Protein 1XIO (pdb70)

CATH classification: 1.20.1070.10

Secondary structure (DSSP, 8-state):
--HHHHHHHHHHHHHHHHHHHHHHHHTS-TT--HHHHHHHHHHHHHHHHHHHHHHH--TTHHHHHHHHHHHHHHHHHHHHHHTTTS---HHHHHHHHHHHHHHHHHHHHHHH-SSHHHHHHHHHHHHHHHHHHHHHHHTHHHHHHTTS-HHHHHHHHHHHHHHHHHHHHHHHHHHHSTTTT-SS-HHHHHHHHHHHHHIIIIIHHHHHHHHHHHTT-

Sequence (217 aa):
MNLESLLHWIYVAGMTIGALHFWSLSRNPRGVPQYEYLVAMFIPIWSGLAYMAMAIDIAHYARYIDWMVTTPLLLLSLSWTAMQFIKKDWTLIGFLMSTQIVVITSGLIADLSERDWVRYLWYICGVCAFLIILWGIWNPLRAKTRTQSSELANLYDKLVTYFTVLWIGYPIVWIIGPSGFGWINQTIDTFLFCLLPFFSKKVGFSFLDLHGLRNLND

B-factor: mean 21.88, std 6.92, range [8.89, 46.56]

Solvent-accessible surface area: 10151 Å² total; per-residue (Å²): 169,102,96,39,14,77,25,5,83,104,8,22,49,15,2,67,119,3,11,92,60,0,145,72,18,2,175,90,50,79,65,6,42,72,88,4,0,107,17,1,23,92,0,1,82,80,0,6,97,12,1,73,53,25,4,122,157,93,56,28,102,24,14,7,70,0,20,58,41,0,15,6,28,2,0,17,5,0,0,16,0,0,0,23,119,59,189,36,43,147,116,22,2,31,91,0,43,67,17,3,58,70,26,12,47,1,16,24,63,0,16,98,16,171,143,95,158,24,39,56,104,92,38,92,53,5,41,65,8,14,100,78,0,26,138,0,0,78,69,38,0,74,55,52,0,120,104,30,50,70,105,0,9,90,12,0,28,139,5,0,64,57,2,16,98,32,16,70,16,33,31,86,10,16,23,37,0,59,24,17,109,42,182,32,87,62,47,77,6,0,88,44,4,8,67,29,0,69,97,4,3,14,11,2,2,90,76,2,1,44,13,5,16,78,67,81,141

Foldseek 3Di:
DDLLLVLLVVLLVLLVVLLVVLVVCLVVQLLPDVVLSVLLNVLSVLQSVLSNVLSPHVHSPSNLVSQLPNVLSLLVSLLCLLQVPHDRPVVLSVLLSVLLNLLSVLQVVLLVDPDPVSSVVSLVVSVVSVVVNLVSLVPVSLVSNVVDDVLSSVLSVVLSVLLVVLVVVVSVLCQCPPSHPNVDYPSVSSNSSSVSSSCNRSVSSVSSSVSVSVVSD

Organism: Nostoc sp. (strain PCC 7120 / SAG 25.82 / UTEX 2576) (NCBI:txid103690)

Structure (mmCIF, N/CA/C/O backbone):
data_1XIO
#
_entry.id   1XIO
#
_cell.length_a   103.095
_cell.length_b   116.513
_cell.length_c   56.186
_cell.angle_alpha   90.00
_cell.angle_beta   90.00
_cell.angle_gamma   90.00
#
_symmetry.space_group_name_H-M   'C 2 2 21'
#
loop_
_entity.id
_entity.type
_entity.pdbx_description
1 polymer 'ANABAENA SENSORY RHODOPSIN'
2 non-polymer RETINAL
3 non-polymer 1,2-dioleoyl-sn-glycero-3-phosphoethanolamine
4 water water
#
loop_
_atom_site.group_PDB
_atom_site.id
_atom_site.type_symbol
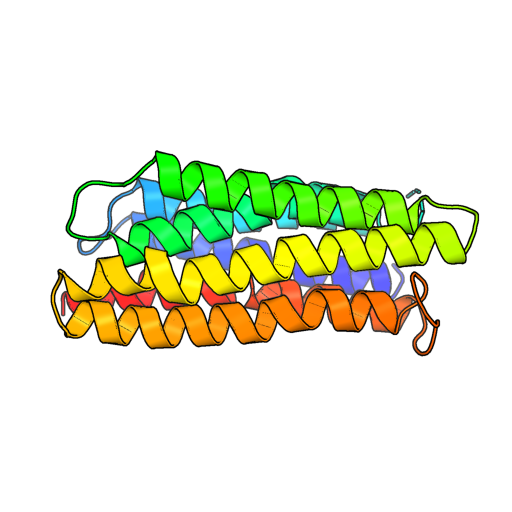_atom_site.label_atom_id
_atom_site.label_alt_id
_atom_site.label_comp_id
_atom_site.label_asym_id
_atom_site.label_entity_id
_atom_site.label_seq_id
_atom_site.pdbx_PDB_ins_code
_atom_site.Cartn_x
_atom_site.Cartn_y
_atom_site.Cartn_z
_atom_site.occupancy
_atom_site.B_iso_or_equiv
_atom_site.auth_seq_id
_atom_site.auth_comp_id
_atom_site.auth_asym_id
_atom_site.auth_atom_id
_atom_site.pdbx_PDB_model_num
ATOM 1 N N . MET A 1 1 ? 26.231 47.078 28.277 1.00 40.87 1 MET A N 1
ATOM 2 C CA . MET A 1 1 ? 26.442 45.808 27.521 1.00 40.15 1 MET A CA 1
ATOM 3 C C . MET A 1 1 ? 25.929 45.921 26.086 1.00 38.76 1 MET A C 1
ATOM 4 O O . MET A 1 1 ? 24.729 46.081 25.855 1.00 39.19 1 MET A O 1
ATOM 9 N N . ASN A 1 2 ? 26.848 45.837 25.129 1.00 37.74 2 ASN A N 1
ATOM 10 C CA . ASN A 1 2 ? 26.501 45.910 23.714 1.00 35.05 2 ASN A CA 1
ATOM 11 C C . ASN A 1 2 ? 26.049 44.536 23.224 1.00 32.43 2 ASN A C 1
ATOM 12 O O . ASN A 1 2 ? 25.946 43.595 24.008 1.00 32.15 2 ASN A O 1
ATOM 17 N N . LEU A 1 3 ? 25.789 44.425 21.925 1.00 29.90 3 LEU A N 1
ATOM 18 C CA . LEU A 1 3 ? 25.337 43.170 21.341 1.00 29.20 3 LEU A CA 1
ATOM 19 C C . LEU A 1 3 ? 26.403 42.068 21.367 1.00 28.33 3 LEU A C 1
ATOM 20 O O . LEU A 1 3 ? 26.096 40.914 21.667 1.00 28.51 3 LEU A O 1
ATOM 25 N N . GLU A 1 4 ? 27.648 42.417 21.057 1.00 27.49 4 GLU A N 1
ATOM 26 C CA . GLU A 1 4 ? 28.726 41.427 21.059 1.00 28.19 4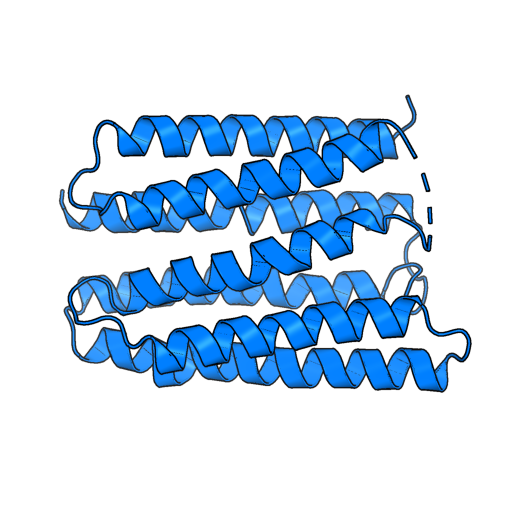 GLU A CA 1
ATOM 27 C C . GLU A 1 4 ? 28.902 40.808 22.438 1.00 25.10 4 GLU A C 1
ATOM 28 O O . GLU A 1 4 ? 29.032 39.590 22.571 1.00 25.88 4 GLU A O 1
ATOM 34 N N . SER A 1 5 ? 28.910 41.649 23.465 1.00 24.17 5 SER A N 1
ATOM 35 C CA . SER A 1 5 ? 29.056 41.173 24.839 1.00 23.33 5 SER A CA 1
ATOM 36 C C . SER A 1 5 ? 27.898 40.230 25.170 1.00 23.37 5 SER A C 1
ATOM 37 O O . SER A 1 5 ? 28.094 39.159 25.743 1.00 24.47 5 SER A O 1
ATOM 40 N N . LEU A 1 6 ? 26.689 40.635 24.798 1.00 21.62 6 LEU A N 1
ATOM 41 C CA . LEU A 1 6 ? 25.505 39.819 25.047 1.00 22.30 6 LEU A CA 1
ATOM 42 C C . LEU A 1 6 ? 25.628 38.460 24.362 1.00 20.80 6 LEU A C 1
ATOM 43 O O . LEU A 1 6 ? 25.367 37.426 24.971 1.00 20.20 6 LEU A O 1
ATOM 48 N N . LEU A 1 7 ? 26.018 38.466 23.092 1.00 19.46 7 LEU A N 1
ATOM 49 C CA . LEU A 1 7 ? 26.173 37.219 22.354 1.00 19.28 7 LEU A CA 1
ATOM 50 C C . LEU A 1 7 ? 27.192 36.319 23.053 1.00 17.93 7 LEU A C 1
ATOM 51 O O . LEU A 1 7 ? 26.968 35.121 23.201 1.00 18.54 7 LEU A O 1
ATOM 56 N N . HIS A 1 8 ? 28.302 36.900 23.498 1.00 19.66 8 HIS A N 1
ATOM 57 C CA . HIS A 1 8 ? 29.339 36.125 24.177 1.00 18.99 8 HIS A CA 1
ATOM 58 C C . HIS A 1 8 ? 28.837 35.548 25.506 1.00 19.14 8 HIS A C 1
ATOM 59 O O . HIS A 1 8 ? 29.188 34.420 25.853 1.00 19.44 8 HIS A O 1
ATOM 66 N N . TRP A 1 9 ? 28.022 36.308 26.243 1.00 18.95 9 TRP A N 1
ATOM 67 C CA . TRP A 1 9 ? 27.468 35.825 27.518 1.00 18.59 9 TRP A CA 1
ATOM 68 C C . TRP A 1 9 ? 26.502 34.669 27.292 1.00 18.10 9 TRP A C 1
ATOM 69 O O . TRP A 1 9 ? 26.439 33.733 28.093 1.00 18.32 9 TRP A O 1
ATOM 80 N N . ILE A 1 10 ? 25.732 34.741 26.211 1.00 18.17 10 ILE A N 1
ATOM 81 C CA . ILE A 1 10 ? 24.791 33.670 25.893 1.00 18.00 10 ILE A CA 1
ATOM 82 C C . ILE A 1 10 ? 25.602 32.440 25.517 1.00 19.61 10 ILE A C 1
ATOM 83 O O . ILE A 1 10 ? 25.246 31.311 25.871 1.00 18.14 10 ILE A O 1
ATOM 88 N N . TYR A 1 11 ? 26.708 32.659 24.808 1.00 17.48 11 TYR A N 1
ATOM 89 C CA . TYR A 1 11 ? 27.566 31.546 24.417 1.00 16.75 11 TYR A CA 1
ATOM 90 C C . TYR A 1 11 ? 28.128 30.895 25.682 1.00 15.70 11 TYR A C 1
ATOM 91 O O . TYR A 1 11 ? 28.175 29.671 25.788 1.00 17.03 11 TYR A O 1
ATOM 100 N N . VAL A 1 12 ? 28.559 31.721 26.633 1.00 15.24 12 VAL A N 1
ATOM 101 C CA . VAL A 1 12 ? 29.100 31.215 27.892 1.00 15.77 12 VAL A CA 1
ATOM 102 C C . VAL A 1 12 ? 28.045 30.385 28.632 1.00 16.63 12 VAL A C 1
ATOM 103 O O . VAL A 1 12 ? 28.366 29.373 29.261 1.00 17.69 12 VAL A O 1
ATOM 107 N N . ALA A 1 13 ? 26.790 30.819 28.555 1.00 15.26 13 ALA A N 1
ATOM 108 C CA . ALA A 1 13 ? 25.700 30.100 29.202 1.00 16.99 13 ALA A CA 1
ATOM 109 C C . ALA A 1 13 ? 25.560 28.735 28.528 1.00 18.15 13 ALA A C 1
ATOM 110 O O . ALA A 1 13 ? 25.416 27.704 29.196 1.00 18.09 13 ALA A O 1
ATOM 112 N N . GLY A 1 14 ? 25.607 28.739 27.200 1.00 16.10 14 GLY A N 1
ATOM 113 C CA . GLY A 1 14 ? 25.516 27.502 26.446 1.00 16.99 14 GLY A CA 1
ATOM 114 C C . GLY A 1 14 ? 26.618 26.531 26.828 1.00 17.33 14 GLY A C 1
ATOM 115 O O . GLY A 1 14 ? 26.350 25.353 27.067 1.00 19.53 14 GLY A O 1
ATOM 116 N N . MET A 1 15 ? 27.861 27.008 26.884 1.00 16.53 15 MET A N 1
ATOM 117 C CA . MET A 1 15 ? 28.987 26.149 27.260 1.00 16.52 15 MET A CA 1
ATOM 118 C C . MET A 1 15 ? 28.773 25.562 28.656 1.00 16.21 15 MET A C 1
ATOM 119 O O . MET A 1 15 ? 29.018 24.380 28.886 1.00 17.13 15 MET A O 1
ATOM 124 N N . THR A 1 16 ? 28.317 26.400 29.583 1.00 15.35 16 THR A N 1
ATOM 125 C CA . THR A 1 16 ? 28.090 25.975 30.964 1.00 15.86 16 THR A CA 1
ATOM 126 C C . THR A 1 16 ? 27.071 24.846 31.064 1.00 15.71 16 THR A C 1
ATOM 127 O O . THR A 1 16 ? 27.284 23.863 31.769 1.00 15.41 16 THR A O 1
ATOM 131 N N . ILE A 1 17 ? 25.957 25.006 30.364 1.00 16.59 17 ILE A N 1
ATOM 132 C CA . ILE A 1 17 ? 24.916 23.996 30.370 1.00 17.25 17 ILE A CA 1
ATOM 133 C C . ILE A 1 17 ? 25.480 22.716 29.758 1.00 17.94 17 ILE A C 1
ATOM 134 O O . ILE A 1 17 ? 25.275 21.617 30.281 1.00 20.48 17 ILE A O 1
ATOM 139 N N . GLY A 1 18 ? 26.206 22.862 28.655 1.00 16.19 18 GLY A N 1
ATOM 140 C CA . GLY A 1 18 ? 26.798 21.703 28.008 1.00 14.62 18 GLY A CA 1
ATOM 141 C C . GLY A 1 18 ? 27.738 20.972 28.954 1.00 13.71 18 GLY A C 1
ATOM 142 O O . GLY A 1 18 ? 27.651 19.754 29.114 1.00 15.00 18 GLY A O 1
ATOM 143 N N . ALA A 1 19 ? 28.637 21.716 29.594 1.00 13.18 19 ALA A N 1
ATOM 144 C CA . ALA A 1 19 ? 29.596 21.123 30.521 1.00 14.38 19 ALA A CA 1
ATOM 145 C C . ALA A 1 19 ? 28.890 20.386 31.663 1.00 16.47 19 ALA A C 1
ATOM 146 O O . ALA A 1 19 ? 29.249 19.256 32.005 1.00 16.55 19 ALA A O 1
ATOM 148 N N . LEU A 1 20 ? 27.885 21.029 32.249 1.00 15.98 20 LEU A N 1
ATOM 149 C CA . LEU A 1 20 ? 27.132 20.427 33.345 1.00 16.79 20 LEU A CA 1
ATOM 150 C C . LEU A 1 20 ? 26.470 19.121 32.902 1.00 17.24 20 LEU A C 1
ATOM 151 O O . LEU A 1 20 ? 26.411 18.145 33.660 1.00 15.74 20 LEU A O 1
ATOM 156 N N . HIS A 1 21 ? 25.971 19.104 31.670 1.00 15.09 21 HIS A N 1
ATOM 157 C CA . HIS A 1 21 ? 25.325 17.908 31.143 1.00 16.07 21 HIS A CA 1
ATOM 158 C C . HIS A 1 21 ? 26.319 16.753 30.988 1.00 16.21 21 HIS A C 1
ATOM 159 O O . HIS A 1 21 ? 26.031 15.628 31.397 1.00 18.00 21 HIS A O 1
ATOM 166 N N . PHE A 1 22 ? 27.487 17.020 30.407 1.00 15.38 22 PHE A N 1
ATOM 167 C CA . PHE A 1 22 ? 28.474 15.957 30.225 1.00 16.01 22 PHE A CA 1
ATOM 168 C C . PHE A 1 22 ? 28.958 15.459 31.588 1.00 16.81 22 PHE A C 1
ATOM 169 O O . PHE A 1 22 ? 29.245 14.276 31.763 1.00 18.67 22 PHE A O 1
ATOM 177 N N . TRP A 1 23 ? 29.034 16.364 32.555 1.00 17.55 23 TRP A N 1
ATOM 178 C CA . TRP A 1 23 ? 29.460 15.996 33.896 1.00 18.87 23 TRP A CA 1
ATOM 179 C C . TRP A 1 23 ? 28.419 15.047 34.494 1.00 18.62 23 TRP A C 1
ATOM 180 O O . TRP A 1 23 ? 28.763 14.037 35.111 1.00 18.40 23 TRP A O 1
ATOM 191 N N . SER A 1 24 ? 27.143 15.359 34.288 1.00 18.13 24 SER A N 1
ATOM 192 C CA . SER A 1 24 ? 26.076 14.512 34.809 1.00 19.00 24 SER A CA 1
ATOM 193 C C . SER A 1 24 ? 26.106 13.136 34.146 1.00 18.16 24 SER A C 1
ATOM 194 O O . SER A 1 24 ? 25.910 12.109 34.807 1.00 17.13 24 SER A O 1
ATOM 197 N N . LEU A 1 25 ? 26.347 13.109 32.838 1.00 16.56 25 LEU A N 1
ATOM 198 C CA . LEU A 1 25 ? 26.410 11.836 32.112 1.00 16.23 25 LEU A CA 1
ATOM 199 C C . LEU A 1 25 ? 27.570 10.975 32.620 1.00 15.23 25 LEU A C 1
ATOM 200 O O . LEU A 1 25 ? 27.454 9.755 32.685 1.00 16.64 25 LEU A O 1
ATOM 205 N N . SER A 1 26 ? 28.686 11.611 32.978 1.00 15.33 26 SER A N 1
ATOM 206 C CA . SER A 1 26 ? 29.839 10.865 33.468 1.00 15.92 26 SER A CA 1
ATOM 207 C C . SER A 1 26 ? 29.538 10.117 34.765 1.00 17.97 26 SER A C 1
ATOM 208 O O . SER A 1 26 ? 30.172 9.105 35.057 1.00 19.79 26 SER A O 1
ATOM 211 N N . ARG A 1 27 ? 28.577 10.609 35.542 1.00 20.01 27 ARG A N 1
ATOM 212 C CA . ARG A 1 27 ? 28.209 9.951 36.796 1.00 22.57 27 ARG A CA 1
ATOM 213 C C . ARG A 1 27 ? 27.513 8.608 36.541 1.00 23.84 27 ARG A C 1
ATOM 214 O O . ARG A 1 27 ? 27.479 7.739 37.413 1.00 24.30 27 ARG A O 1
ATOM 222 N N . ASN A 1 28 ? 26.950 8.448 35.347 1.00 23.81 28 ASN A N 1
ATOM 223 C CA . ASN A 1 28 ? 26.286 7.205 34.953 1.00 23.12 28 ASN A CA 1
ATOM 224 C C . ASN A 1 28 ? 26.829 6.924 33.549 1.00 22.23 28 ASN A C 1
ATOM 225 O O . ASN A 1 28 ? 26.098 6.986 32.562 1.00 21.27 28 ASN A O 1
ATOM 230 N N . PRO A 1 29 ? 28.131 6.581 33.462 1.00 22.42 29 PRO A N 1
ATOM 231 C CA . PRO A 1 29 ? 28.911 6.281 32.253 1.00 20.64 29 PRO A CA 1
ATOM 232 C C . PRO A 1 29 ? 28.294 5.417 31.167 1.00 18.16 29 PRO A C 1
ATOM 233 O O . PRO A 1 29 ? 28.512 5.666 29.984 1.00 17.57 29 PRO A O 1
ATOM 237 N N . ARG A 1 30 ? 27.537 4.401 31.557 1.00 18.46 30 ARG A N 1
ATOM 238 C CA . ARG A 1 30 ? 26.909 3.523 30.579 1.00 18.56 30 ARG A CA 1
ATOM 239 C C . ARG A 1 30 ? 27.888 2.941 29.552 1.00 20.09 30 ARG A C 1
ATOM 240 O O . ARG A 1 30 ? 27.586 2.890 28.361 1.00 20.32 30 ARG A O 1
ATOM 248 N N . GLY A 1 31 ? 29.059 2.504 30.013 1.00 21.39 31 GLY A N 1
ATOM 249 C CA . GLY A 1 31 ? 30.028 1.893 29.115 1.00 21.78 31 GLY A CA 1
ATOM 250 C C . GLY A 1 31 ? 31.053 2.795 28.451 1.00 21.99 31 GLY A C 1
ATOM 251 O O . GLY A 1 31 ? 31.892 2.324 27.683 1.00 23.97 31 GLY A O 1
ATOM 252 N N . VAL A 1 32 ? 30.999 4.088 28.745 1.00 22.29 32 VAL A N 1
ATOM 253 C CA . VAL A 1 32 ? 31.935 5.042 28.166 1.00 20.29 32 VAL A CA 1
ATOM 254 C C . VAL A 1 32 ? 33.000 5.389 29.203 1.00 20.42 32 VAL A C 1
ATOM 255 O O . VAL A 1 32 ? 32.681 5.720 30.347 1.00 19.46 32 VAL A O 1
ATOM 259 N N . PRO A 1 33 ? 34.287 5.304 28.820 1.00 19.65 33 PRO A N 1
ATOM 260 C CA . PRO A 1 33 ? 35.379 5.615 29.748 1.00 20.04 33 PRO A CA 1
ATOM 261 C C . PRO A 1 33 ? 35.396 7.077 30.176 1.00 20.19 33 PRO A C 1
ATOM 262 O O . PRO A 1 33 ? 35.007 7.962 29.417 1.00 18.13 33 PRO A O 1
ATOM 266 N N . GLN A 1 34 ? 35.841 7.316 31.405 1.00 19.95 34 GLN A N 1
ATOM 267 C CA . GLN A 1 34 ? 35.895 8.663 31.952 1.00 19.72 34 GLN A CA 1
ATOM 268 C C . GLN A 1 34 ? 36.739 9.658 31.156 1.00 19.91 34 GLN A C 1
ATOM 269 O O . GLN A 1 34 ? 36.400 10.842 31.095 1.00 19.30 34 GLN A O 1
ATOM 275 N N . TYR A 1 35 ? 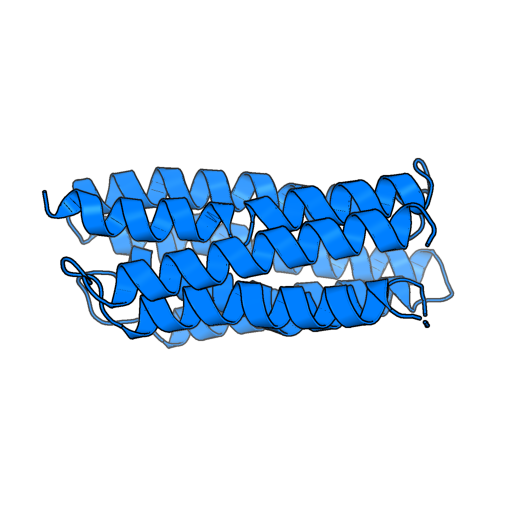37.832 9.209 30.545 1.00 18.82 35 TYR A N 1
ATOM 276 C CA . TYR A 1 35 ? 38.653 10.157 29.803 1.00 19.33 35 TYR A CA 1
ATOM 277 C C . TYR A 1 35 ? 37.882 10.825 28.665 1.00 18.59 35 TYR A C 1
ATOM 278 O O . TYR A 1 35 ? 38.121 11.991 28.360 1.00 18.07 35 TYR A O 1
ATOM 287 N N . GLU A 1 36 ? 36.944 10.107 28.053 1.00 17.22 36 GLU A N 1
ATOM 288 C CA . GLU A 1 36 ? 36.160 10.703 26.982 1.00 16.87 36 GLU A CA 1
ATOM 289 C C . GLU A 1 36 ? 35.232 11.766 27.574 1.00 16.22 36 GLU A C 1
ATOM 290 O O . GLU A 1 36 ? 35.025 12.822 26.974 1.00 15.77 36 GLU A O 1
ATOM 296 N N . TYR A 1 37 ? 34.683 11.492 28.756 1.00 15.18 37 TYR A N 1
ATOM 297 C CA . TYR A 1 37 ? 33.797 12.448 29.423 1.00 15.72 37 TYR A CA 1
ATOM 298 C C . TYR A 1 37 ? 34.570 13.685 29.875 1.00 16.07 37 TYR A C 1
ATOM 299 O O . TYR A 1 37 ? 34.077 14.809 29.753 1.00 16.01 37 TYR A O 1
ATOM 308 N N . LEU A 1 38 ? 35.780 13.479 30.396 1.00 16.79 38 LEU A N 1
ATOM 309 C CA . LEU A 1 38 ? 36.607 14.592 30.881 1.00 17.07 38 LEU A CA 1
ATOM 310 C C . LEU A 1 38 ? 36.990 15.567 29.772 1.00 16.72 38 LEU A C 1
ATOM 311 O O . LEU A 1 38 ? 36.993 16.784 29.972 1.00 17.61 38 LEU A O 1
ATOM 316 N N . VAL A 1 39 ? 37.322 15.040 28.602 1.00 15.80 39 VAL A N 1
ATOM 317 C CA . VAL A 1 39 ? 37.677 15.916 27.496 1.00 17.73 39 VAL A CA 1
ATOM 318 C C . VAL A 1 39 ? 36.416 16.645 27.042 1.00 16.16 39 VAL A C 1
ATOM 319 O O . VAL A 1 39 ? 36.453 17.834 26.732 1.00 15.87 39 VAL A O 1
ATOM 323 N N . ALA A 1 40 ? 35.298 15.926 27.006 1.00 16.22 40 ALA A N 1
ATOM 324 C CA . ALA A 1 40 ? 34.041 16.536 26.596 1.00 16.78 40 ALA A CA 1
ATOM 325 C C . ALA A 1 40 ? 33.691 17.693 27.532 1.00 17.47 40 ALA A C 1
ATOM 326 O O . ALA A 1 40 ? 33.094 18.678 27.105 1.00 18.28 40 ALA A O 1
ATOM 328 N N . MET A 1 41 ? 34.050 17.569 28.807 1.00 17.11 41 MET A N 1
ATOM 329 C CA . MET A 1 41 ? 33.779 18.625 29.779 1.00 18.21 41 MET A CA 1
ATOM 330 C C . MET A 1 41 ? 34.755 19.786 29.655 1.00 18.86 41 MET A C 1
ATOM 331 O O . MET A 1 41 ? 34.350 20.945 29.705 1.00 20.52 41 MET A O 1
ATOM 336 N N . PHE A 1 42 ? 36.038 19.470 29.492 1.00 16.62 42 PHE A N 1
ATOM 337 C CA . PHE A 1 42 ? 37.082 20.491 29.393 1.00 18.17 42 PHE A CA 1
ATOM 338 C C . PHE A 1 42 ? 36.928 21.457 28.228 1.00 18.06 42 PHE A C 1
ATOM 339 O O . PHE A 1 42 ? 37.185 22.653 28.369 1.00 17.91 42 PHE A O 1
ATOM 347 N N . ILE A 1 43 ? 36.531 20.928 27.076 1.00 17.58 43 ILE A N 1
ATOM 348 C CA . ILE A 1 43 ? 36.365 21.728 25.867 1.00 16.62 43 ILE A CA 1
ATOM 349 C C . ILE A 1 43 ? 35.452 22.942 26.059 1.00 16.96 43 ILE A C 1
ATOM 350 O O . ILE A 1 43 ? 35.870 24.077 25.835 1.00 15.77 43 ILE A O 1
ATOM 355 N N . PRO A 1 44 ? 34.191 22.722 26.482 1.00 17.55 44 PRO A N 1
ATOM 356 C CA . PRO A 1 44 ? 33.284 23.860 26.678 1.00 18.22 44 PRO A CA 1
ATOM 357 C C . PRO A 1 44 ? 33.705 24.785 27.826 1.00 18.06 44 PRO A C 1
ATOM 358 O O . PRO A 1 44 ? 33.399 25.977 27.820 1.00 16.99 44 PRO A O 1
ATOM 362 N N . ILE A 1 45 ? 34.413 24.236 28.806 1.00 17.69 45 ILE A N 1
ATOM 363 C CA . ILE A 1 45 ? 34.879 25.041 29.931 1.00 18.23 45 ILE A CA 1
ATOM 364 C C . ILE A 1 45 ? 35.961 26.001 29.453 1.00 17.66 45 ILE A C 1
ATOM 365 O O . ILE A 1 45 ? 35.932 27.196 29.767 1.00 18.67 45 ILE A O 1
ATOM 370 N N . TRP A 1 46 ? 36.921 25.476 28.698 1.00 16.87 46 TRP A N 1
ATOM 371 C CA . TRP A 1 46 ? 38.010 26.294 28.162 1.00 16.70 46 TRP A CA 1
ATOM 372 C C . TRP A 1 46 ? 37.442 27.349 27.212 1.00 16.09 46 TRP A C 1
ATOM 373 O O . TRP A 1 46 ? 37.829 28.519 27.268 1.00 14.34 46 TRP A O 1
ATOM 384 N N . SER A 1 47 ? 36.513 26.935 26.352 1.00 15.07 47 SER A N 1
ATOM 385 C CA . SER A 1 47 ? 35.908 27.860 25.395 1.00 15.39 47 SER A CA 1
ATOM 386 C C . SER A 1 47 ? 35.073 28.911 26.120 1.00 14.96 47 SER A C 1
ATOM 387 O O . SER A 1 47 ? 35.107 30.090 25.770 1.00 16.36 47 SER A O 1
ATOM 390 N N . GLY A 1 48 ? 34.317 28.477 27.124 1.00 14.78 48 GLY A N 1
ATOM 391 C CA . GLY A 1 48 ? 33.498 29.408 27.883 1.00 15.24 48 GLY A CA 1
ATOM 392 C C . GLY A 1 48 ? 34.332 30.453 28.607 1.00 16.49 48 GLY A C 1
ATOM 393 O O . GLY A 1 48 ? 33.947 31.625 28.697 1.00 17.45 48 GLY A O 1
ATOM 394 N N . LEU A 1 49 ? 35.478 30.036 29.137 1.00 15.92 49 LEU A N 1
ATOM 395 C CA . LEU A 1 49 ? 36.361 30.966 29.843 1.00 17.76 49 LEU A CA 1
ATOM 396 C C . LEU A 1 49 ? 36.911 31.988 28.852 1.00 18.50 49 LEU A C 1
ATOM 397 O O . LEU A 1 49 ? 36.982 33.180 29.149 1.00 18.51 49 LEU A O 1
ATOM 402 N N . ALA A 1 50 ? 37.292 31.511 27.670 1.00 17.10 50 ALA A N 1
ATOM 403 C CA . ALA A 1 50 ? 37.819 32.387 26.639 1.00 17.24 50 ALA A CA 1
ATOM 404 C C . ALA A 1 50 ? 36.771 33.418 26.225 1.00 16.21 50 ALA A C 1
ATOM 405 O O . ALA A 1 50 ? 37.077 34.602 26.097 1.00 18.08 50 ALA A O 1
ATOM 407 N N . TYR A 1 51 ? 35.537 32.971 26.011 1.00 16.21 51 TYR A N 1
ATOM 408 C CA . TYR A 1 51 ? 34.462 33.882 25.611 1.00 16.36 51 TYR A CA 1
ATOM 409 C C . TYR A 1 51 ? 34.045 34.813 26.747 1.00 18.21 51 TYR A C 1
ATOM 410 O O . TYR A 1 51 ? 33.597 35.932 26.502 1.00 18.56 51 TYR A O 1
ATOM 419 N N . MET A 1 52 ? 34.188 34.348 27.985 1.00 18.00 52 MET A N 1
ATOM 420 C CA . MET A 1 52 ? 33.851 35.170 29.138 1.00 19.46 52 MET A CA 1
ATOM 421 C C . MET A 1 52 ? 34.836 36.334 29.179 1.00 20.22 52 MET A C 1
ATOM 422 O O . MET A 1 52 ? 34.478 37.463 29.534 1.00 20.03 52 MET A O 1
ATOM 427 N N . ALA A 1 53 ? 36.084 36.057 28.816 1.00 19.50 53 ALA A N 1
ATOM 428 C CA . ALA A 1 53 ? 37.107 37.097 28.791 1.00 20.80 53 ALA A CA 1
ATOM 429 C C . ALA A 1 53 ? 36.734 38.147 27.742 1.00 21.31 53 ALA A C 1
ATOM 430 O O . ALA A 1 53 ? 36.898 39.342 27.974 1.00 22.81 53 ALA A O 1
ATOM 432 N N . MET A 1 54 ? 36.221 37.709 26.594 1.00 19.80 54 MET A N 1
ATOM 433 C CA . MET A 1 54 ? 35.833 38.665 25.556 1.00 19.52 54 MET A CA 1
ATOM 434 C C . MET A 1 54 ? 34.559 39.420 25.945 1.00 20.76 54 MET A C 1
ATOM 435 O O . MET A 1 54 ? 34.433 40.609 25.668 1.00 21.99 54 MET A O 1
ATOM 440 N N . ALA A 1 55 ? 33.615 38.727 26.576 1.00 20.29 55 ALA A N 1
ATOM 441 C CA . ALA A 1 55 ? 32.363 39.354 26.986 1.00 23.80 55 ALA A CA 1
ATOM 442 C C . ALA A 1 55 ? 32.637 40.497 27.962 1.00 25.69 55 ALA A C 1
ATOM 443 O O . ALA A 1 55 ? 32.062 41.577 27.850 1.00 27.51 55 ALA A O 1
ATOM 445 N N . ILE A 1 56 ? 33.518 40.247 28.923 1.00 28.09 56 ILE A N 1
ATOM 446 C CA . ILE A 1 56 ? 33.878 41.253 29.916 1.00 30.24 56 ILE A CA 1
ATOM 447 C C . ILE A 1 56 ? 34.583 42.442 29.262 1.00 32.34 56 ILE A C 1
ATOM 448 O O . ILE A 1 56 ? 34.141 43.583 29.392 1.00 33.49 56 ILE A O 1
ATOM 453 N N . ASP A 1 57 ? 35.674 42.164 28.551 1.00 33.05 57 ASP A N 1
ATOM 454 C CA . ASP A 1 57 ? 36.456 43.203 27.884 1.00 34.96 57 ASP A CA 1
ATOM 455 C C . ASP A 1 57 ? 35.700 43.859 26.731 1.00 34.91 57 ASP A C 1
ATOM 456 O O . ASP A 1 57 ? 34.500 43.641 26.547 1.00 36.63 57 ASP A O 1
ATOM 461 N N . ILE A 1 67 ? 44.597 42.703 17.173 1.00 30.43 67 ILE A N 1
ATOM 462 C CA . ILE A 1 67 ? 43.421 42.224 16.454 1.00 29.55 67 ILE A CA 1
ATOM 463 C C . ILE A 1 67 ? 42.226 42.042 17.390 1.00 29.00 67 ILE A C 1
ATOM 464 O O . ILE A 1 67 ? 42.379 41.995 18.610 1.00 31.04 67 ILE A O 1
ATOM 469 N N . ALA A 1 68 ? 41.037 41.938 16.812 1.00 28.50 68 ALA A N 1
ATOM 470 C CA . ALA A 1 68 ? 39.827 41.759 17.602 1.00 28.77 68 ALA A CA 1
ATOM 471 C C . ALA A 1 68 ? 39.602 40.281 17.904 1.00 27.53 68 ALA A C 1
ATOM 472 O O . ALA A 1 68 ? 40.013 39.410 17.136 1.00 29.15 68 ALA A O 1
ATOM 474 N N . HIS A 1 69 ? 38.945 40.009 19.025 1.00 25.21 69 HIS A N 1
ATOM 475 C CA . HIS A 1 69 ? 38.656 38.643 19.442 1.00 23.98 69 HIS A CA 1
ATOM 476 C C . HIS A 1 69 ? 39.893 37.746 19.462 1.00 21.03 69 HIS A C 1
ATOM 477 O O . HIS A 1 69 ? 39.851 36.608 18.997 1.00 20.84 69 HIS A O 1
ATOM 484 N N . TYR A 1 70 ? 40.991 38.255 20.014 1.00 19.98 70 TYR A N 1
ATOM 485 C CA . TYR A 1 70 ? 42.232 37.488 20.081 1.00 19.79 70 TYR A CA 1
ATOM 486 C C . TYR A 1 70 ? 42.020 36.172 20.831 1.00 19.57 70 TYR A C 1
ATOM 487 O O . TYR A 1 70 ? 42.467 35.119 20.382 1.00 18.22 70 TYR A O 1
ATOM 496 N N . ALA A 1 71 ? 41.321 36.233 21.963 1.00 19.53 71 ALA A N 1
ATOM 497 C CA . ALA A 1 71 ? 41.065 35.045 22.791 1.00 19.37 71 ALA A CA 1
ATOM 498 C C . ALA A 1 71 ? 40.389 33.884 22.058 1.00 19.70 71 ALA A C 1
ATOM 499 O O . ALA A 1 71 ? 40.475 32.731 22.490 1.00 20.55 71 ALA A O 1
ATOM 501 N N . ARG A 1 72 ? 39.699 34.191 20.964 1.00 18.01 72 ARG A N 1
ATOM 502 C CA . ARG A 1 72 ? 39.025 33.159 20.189 1.00 19.16 72 ARG A CA 1
ATOM 503 C C . ARG A 1 72 ? 40.071 32.199 19.615 1.00 18.64 72 ARG A C 1
ATOM 504 O O . ARG A 1 72 ? 39.832 30.995 19.487 1.00 17.16 72 ARG A O 1
ATOM 512 N N . TYR A 1 73 ? 41.237 32.728 19.263 1.00 16.44 73 TYR A N 1
ATOM 513 C CA . TYR A 1 73 ? 42.293 31.871 18.729 1.00 15.73 73 TYR A CA 1
ATOM 514 C C . TYR A 1 73 ? 42.897 31.038 19.862 1.00 15.73 73 TYR A C 1
ATOM 515 O O . TYR A 1 73 ? 43.313 29.902 19.646 1.00 14.97 73 TYR A O 1
ATOM 524 N N . ILE A 1 74 ? 42.937 31.601 21.067 1.00 15.02 74 ILE A N 1
ATOM 525 C CA . ILE A 1 74 ? 43.491 30.881 22.216 1.00 17.11 74 ILE A CA 1
ATOM 526 C C . ILE A 1 74 ? 42.557 29.729 22.588 1.00 17.66 74 ILE A C 1
ATOM 527 O O . ILE A 1 74 ? 42.981 28.704 23.126 1.00 19.19 74 ILE A O 1
ATOM 532 N N . ASP A 1 75 ? 41.274 29.919 22.312 1.00 16.15 75 ASP A N 1
ATOM 533 C CA . ASP A 1 75 ? 40.279 28.891 22.561 1.00 16.60 75 ASP A CA 1
ATOM 534 C C . ASP A 1 75 ? 40.575 27.741 21.587 1.00 15.22 75 ASP A C 1
ATOM 535 O O . ASP A 1 75 ? 40.852 26.618 22.007 1.00 15.66 75 ASP A O 1
ATOM 540 N N . TRP A 1 76 ? 40.552 28.042 20.291 1.00 14.88 76 TRP A N 1
ATOM 541 C CA . TRP A 1 76 ? 40.792 27.048 19.240 1.00 14.33 76 TRP A CA 1
ATOM 542 C C . TRP A 1 76 ? 42.105 26.295 19.373 1.00 13.56 76 TRP A C 1
ATOM 543 O O . TRP A 1 76 ? 42.191 25.119 19.018 1.00 15.01 76 TRP A O 1
ATOM 554 N N . MET A 1 77 ? 43.137 26.980 19.853 1.00 12.60 77 MET A N 1
ATOM 555 C CA . MET A 1 77 ? 44.452 26.359 20.031 1.00 14.63 77 MET A CA 1
ATOM 556 C C . MET A 1 77 ? 44.353 25.072 20.851 1.00 14.53 77 MET A C 1
ATOM 557 O O . MET A 1 77 ? 45.066 24.097 20.597 1.00 14.48 77 MET A O 1
ATOM 562 N N . VAL A 1 78 ? 43.475 25.093 21.847 1.00 14.69 78 VAL A N 1
ATOM 563 C CA . VAL A 1 78 ? 43.280 23.951 22.728 1.00 15.71 78 VAL A CA 1
ATOM 564 C C . VAL A 1 78 ? 42.080 23.079 22.369 1.00 15.78 78 VAL A C 1
ATOM 565 O O . VAL A 1 78 ? 42.182 21.850 22.323 1.00 16.88 78 VAL A O 1
ATOM 569 N N . THR A 1 79 ? 40.945 23.708 22.102 1.00 14.54 79 THR A N 1
ATOM 570 C CA . THR A 1 79 ? 39.741 22.943 21.803 1.00 14.75 79 THR A CA 1
ATOM 571 C C . THR A 1 79 ? 39.707 22.145 20.508 1.00 14.72 79 THR A C 1
ATOM 572 O O . THR A 1 79 ? 39.154 21.045 20.493 1.00 15.32 79 THR A O 1
ATOM 576 N N . THR A 1 80 ? 40.286 22.668 19.427 1.00 14.54 80 THR A N 1
ATOM 577 C CA . THR A 1 80 ? 40.263 21.926 18.172 1.00 14.84 80 THR A CA 1
ATOM 578 C C . THR A 1 80 ? 41.074 20.629 18.250 1.00 14.65 80 THR A C 1
ATOM 579 O O . THR A 1 80 ? 40.614 19.584 17.790 1.00 14.84 80 THR A O 1
ATOM 583 N N . PRO A 1 81 ? 42.286 20.664 18.836 1.00 14.97 81 PRO A N 1
ATOM 584 C CA . PRO A 1 81 ? 43.013 19.392 18.900 1.00 13.01 81 PRO A CA 1
ATOM 585 C C . PRO A 1 81 ? 42.295 18.422 19.850 1.00 14.69 81 PRO A C 1
ATOM 586 O O . PRO A 1 81 ? 42.316 17.212 19.641 1.00 14.45 81 PRO A O 1
ATOM 590 N N . LEU A 1 82 ? 41.647 18.958 20.884 1.00 12.14 82 LEU A N 1
ATOM 591 C CA . LEU A 1 82 ? 40.925 18.118 21.834 1.00 11.61 82 LEU A CA 1
ATOM 592 C C . LEU A 1 82 ? 39.708 17.474 21.176 1.00 14.09 82 LEU A C 1
ATOM 593 O O . LEU A 1 82 ? 39.363 16.330 21.479 1.00 12.55 82 LEU A O 1
ATOM 598 N N . LEU A 1 83 ? 39.053 18.212 20.277 1.00 12.17 83 LEU A N 1
ATOM 599 C CA . LEU A 1 83 ? 37.892 17.680 19.566 1.00 12.24 83 LEU A CA 1
ATOM 600 C C . LEU A 1 83 ? 38.345 16.540 18.657 1.00 12.93 83 LEU A C 1
ATOM 601 O O . LEU A 1 83 ? 37.626 15.554 18.474 1.00 13.47 83 LEU A O 1
ATOM 606 N N . LEU A 1 84 ? 39.546 16.667 18.101 1.00 14.13 84 LEU A N 1
ATOM 607 C CA . LEU A 1 84 ? 40.081 15.610 17.251 1.00 15.62 84 LEU A CA 1
ATOM 608 C C . LEU A 1 84 ? 40.446 14.421 18.132 1.00 14.91 84 LEU A C 1
ATOM 609 O O . LEU A 1 84 ? 40.310 13.266 17.720 1.00 17.09 84 LEU A O 1
ATOM 614 N N . LEU A 1 85 ? 40.914 14.698 19.343 1.00 15.16 85 LEU A N 1
ATOM 615 C CA . LEU A 1 85 ? 41.261 13.615 20.275 1.00 16.47 85 LEU A CA 1
ATOM 616 C C . LEU A 1 85 ? 39.985 12.830 20.571 1.00 16.47 85 LEU A C 1
ATOM 617 O O . LEU A 1 85 ? 39.975 11.600 20.526 1.00 17.24 85 LEU A O 1
ATOM 622 N N . SER A 1 86 ? 38.911 13.558 20.876 1.00 15.32 86 SER A N 1
ATOM 623 C CA . SER A 1 86 ? 37.626 12.938 21.163 1.00 17.00 86 SER A CA 1
ATOM 624 C C . SER A 1 86 ? 37.134 12.131 19.961 1.00 16.60 86 SER A C 1
ATOM 625 O O . SER A 1 86 ? 36.700 10.986 20.106 1.00 16.50 86 SER A O 1
ATOM 628 N N . LEU A 1 87 ? 37.217 12.715 18.768 1.00 15.79 87 LEU A N 1
ATOM 629 C CA . LEU A 1 87 ? 36.779 12.020 17.555 1.00 15.58 87 LEU A CA 1
ATOM 630 C C . LEU A 1 87 ? 37.615 10.760 17.323 1.00 15.72 87 LEU A C 1
ATOM 631 O O . LEU A 1 87 ? 37.084 9.727 16.922 1.00 15.26 87 LEU A O 1
ATOM 636 N N . SER A 1 88 ? 38.919 10.856 17.590 1.00 15.18 88 SER A N 1
ATOM 637 C CA . SER A 1 88 ? 39.832 9.730 17.403 1.00 17.27 88 SER A CA 1
ATOM 638 C C . SER A 1 88 ? 39.535 8.568 18.351 1.00 18.97 88 SER A C 1
ATOM 639 O O . SER A 1 88 ? 39.581 7.400 17.954 1.00 19.11 88 SER A O 1
ATOM 642 N N . TRP A 1 89 ? 39.242 8.893 19.605 1.00 17.23 89 TRP A N 1
ATOM 643 C CA . TRP A 1 89 ? 38.933 7.887 20.612 1.00 18.08 89 TRP A CA 1
ATOM 644 C C . TRP A 1 89 ? 37.684 7.100 20.213 1.00 18.91 89 TRP A C 1
ATOM 645 O O . TRP A 1 89 ? 37.609 5.881 20.402 1.00 18.80 89 TRP A O 1
ATOM 656 N N . THR A 1 90 ? 36.705 7.808 19.663 1.00 18.27 90 THR A N 1
ATOM 657 C CA . THR A 1 90 ? 35.467 7.183 19.218 1.00 19.31 90 THR A CA 1
ATOM 658 C C . THR A 1 90 ? 35.773 6.215 18.077 1.00 19.32 90 THR A C 1
ATOM 659 O O . THR A 1 90 ? 35.307 5.078 18.077 1.00 19.15 90 THR A O 1
ATOM 663 N N . ALA A 1 91 ? 36.574 6.667 17.115 1.00 20.37 91 ALA A N 1
ATOM 664 C CA . ALA A 1 91 ? 36.942 5.829 15.977 1.00 21.96 91 ALA A CA 1
ATOM 665 C C . ALA A 1 91 ? 37.640 4.546 16.427 1.00 22.07 91 ALA A C 1
ATOM 666 O O . ALA A 1 91 ? 37.531 3.512 15.769 1.00 23.25 91 ALA A O 1
ATOM 668 N N . MET A 1 92 ? 38.351 4.623 17.547 1.00 21.55 92 MET A N 1
ATOM 669 C CA . MET A 1 92 ? 39.087 3.479 18.081 1.00 22.31 92 MET A CA 1
ATOM 670 C C . MET A 1 92 ? 38.506 3.029 19.416 1.00 21.13 92 MET A C 1
ATOM 671 O O . MET A 1 92 ? 39.207 2.477 20.265 1.00 20.14 92 MET A O 1
ATOM 676 N N . GLN A 1 93 ? 37.206 3.249 19.574 1.00 20.31 93 GLN A N 1
ATOM 677 C CA . GLN A 1 93 ? 36.491 2.917 20.798 1.00 19.77 93 GLN A CA 1
ATOM 678 C C . GLN A 1 93 ? 36.764 1.548 21.403 1.00 20.57 93 GLN A C 1
ATOM 679 O O . GLN A 1 93 ? 36.989 1.438 22.608 1.00 20.84 93 GLN A O 1
ATOM 685 N N . PHE A 1 94 ? 36.742 0.504 20.580 1.00 21.89 94 PHE A N 1
ATOM 686 C CA . PHE A 1 94 ? 36.942 -0.844 21.097 1.00 23.58 94 PHE A CA 1
ATOM 687 C C . PHE A 1 94 ? 38.291 -1.477 20.800 1.00 24.52 94 PHE A C 1
ATOM 688 O O . PHE A 1 94 ? 38.442 -2.691 20.914 1.00 27.92 94 PHE A O 1
ATOM 696 N N . ILE A 1 95 ? 39.274 -0.665 20.433 1.00 24.20 95 ILE A N 1
ATOM 697 C CA . ILE A 1 95 ? 40.599 -1.193 20.136 1.00 23.96 95 ILE A CA 1
ATOM 698 C C . ILE A 1 95 ? 41.684 -0.362 20.797 1.00 24.29 95 ILE A C 1
ATOM 699 O O . ILE A 1 95 ? 41.397 0.604 21.506 1.00 24.76 95 ILE A O 1
ATOM 704 N N . LYS A 1 96 ? 42.932 -0.749 20.563 1.00 25.15 96 LYS A N 1
ATOM 705 C CA . LYS A 1 96 ? 44.068 -0.036 21.129 1.00 27.03 96 LYS A CA 1
ATOM 706 C C . LYS A 1 96 ? 44.170 1.336 20.473 1.00 25.44 96 LYS A C 1
ATOM 707 O O . LYS A 1 96 ? 43.994 1.465 19.262 1.00 26.03 96 LYS A O 1
ATOM 713 N N . LYS A 1 97 ? 44.439 2.356 21.280 1.00 24.15 97 LYS A N 1
ATOM 714 C CA . LYS A 1 97 ? 44.564 3.716 20.776 1.00 24.26 97 LYS A CA 1
ATOM 715 C C . LYS A 1 97 ? 45.872 3.940 20.032 1.00 24.52 97 LYS A C 1
ATOM 716 O O . LYS A 1 97 ? 46.959 3.717 20.569 1.00 23.34 97 LYS A O 1
ATOM 722 N N . ASP A 1 98 ? 45.748 4.369 18.781 1.00 22.97 98 ASP A N 1
ATOM 723 C CA . ASP A 1 98 ? 46.898 4.655 17.937 1.00 21.40 98 ASP A CA 1
ATOM 724 C C . ASP A 1 98 ? 47.304 6.084 18.284 1.00 20.76 98 ASP A C 1
ATOM 725 O O . ASP A 1 98 ? 46.840 7.038 17.656 1.00 18.64 98 ASP A O 1
ATOM 730 N N . TRP A 1 99 ? 48.165 6.235 19.288 1.00 18.89 99 TRP A N 1
ATOM 731 C CA . TRP A 1 99 ? 48.584 7.564 19.718 1.00 21.42 99 TRP A CA 1
ATOM 732 C C . TRP A 1 99 ? 49.392 8.366 18.714 1.00 20.33 99 TRP A C 1
ATOM 733 O O . TRP A 1 99 ? 49.387 9.594 18.763 1.00 20.62 99 TRP A O 1
ATOM 744 N N . THR A 1 100 ? 50.077 7.690 17.800 1.00 21.15 100 THR A N 1
ATOM 745 C CA . THR A 1 100 ? 50.867 8.404 16.805 1.00 22.03 100 THR A CA 1
ATOM 746 C C . THR A 1 100 ? 49.923 9.107 15.834 1.00 20.57 100 THR A C 1
ATOM 747 O O . THR A 1 100 ? 50.161 10.249 15.440 1.00 18.73 100 THR A O 1
ATOM 751 N N . LEU A 1 101 ? 48.839 8.427 15.464 1.00 19.76 101 LEU A N 1
ATOM 752 C CA . LEU A 1 101 ? 47.844 9.001 14.554 1.00 17.88 101 LEU A CA 1
ATOM 753 C C . LEU A 1 101 ? 47.150 10.170 15.252 1.00 18.07 101 LEU A C 1
ATOM 754 O O . LEU A 1 101 ? 46.897 11.209 14.646 1.00 17.79 101 LEU A O 1
ATOM 759 N N . ILE A 1 102 ? 46.843 9.993 16.535 1.00 17.11 102 ILE A N 1
ATOM 760 C CA . ILE A 1 102 ? 46.178 11.044 17.302 1.00 17.59 102 ILE A CA 1
ATOM 761 C C . ILE A 1 102 ? 47.070 12.286 17.388 1.00 17.67 102 ILE A C 1
ATOM 762 O O . ILE A 1 102 ? 46.597 13.411 17.227 1.00 18.27 102 ILE A O 1
ATOM 767 N N . GLY A 1 103 ? 48.359 12.074 17.639 1.00 18.05 103 GLY A N 1
ATOM 768 C CA . GLY A 1 103 ? 49.288 13.190 17.739 1.00 15.90 103 GLY A CA 1
ATOM 769 C C . GLY A 1 103 ? 49.403 13.919 16.414 1.00 16.42 103 GLY A C 1
ATOM 770 O O . GLY A 1 103 ? 49.441 15.148 16.361 1.00 16.20 103 GLY A O 1
ATOM 771 N N . PHE A 1 104 ? 49.460 13.154 15.330 1.00 15.59 104 PHE A N 1
ATOM 772 C CA . PHE A 1 104 ? 49.562 13.743 14.006 1.00 14.29 104 PHE A CA 1
ATOM 773 C C . PHE A 1 104 ? 48.389 14.680 13.771 1.00 14.82 104 PHE A C 1
ATOM 774 O O . PHE A 1 104 ? 48.569 15.837 13.397 1.00 16.19 104 PHE A O 1
ATOM 782 N N . LEU A 1 105 ? 47.179 14.174 13.999 1.00 13.31 105 LEU A N 1
ATOM 783 C CA . LEU A 1 105 ? 45.981 14.975 13.795 1.00 12.87 105 LEU A CA 1
ATOM 784 C C . LEU A 1 105 ? 45.961 16.211 14.692 1.00 13.31 105 LEU A C 1
ATOM 785 O O . LEU A 1 105 ? 45.681 17.318 14.235 1.00 13.98 105 LEU A O 1
ATOM 790 N N . MET A 1 106 ? 46.278 16.027 15.966 1.00 13.62 106 MET A N 1
ATOM 791 C CA . MET A 1 106 ? 46.272 17.144 16.901 1.00 14.42 106 MET A CA 1
ATOM 792 C C . MET A 1 106 ? 47.287 18.239 16.548 1.00 15.07 106 MET A C 1
ATOM 793 O O . MET A 1 106 ? 46.949 19.428 16.550 1.00 16.89 106 MET A O 1
ATOM 798 N N . SER A 1 107 ? 48.522 17.849 16.242 1.00 12.88 107 SER A N 1
ATOM 799 C CA . SER A 1 107 ? 49.548 18.830 15.893 1.00 14.22 107 SER A CA 1
ATOM 800 C C . SER A 1 107 ? 49.223 19.513 14.572 1.00 12.03 107 SER A C 1
ATOM 801 O O . SER A 1 107 ? 49.389 20.731 14.422 1.00 12.77 107 SER A O 1
ATOM 804 N N . THR A 1 108 ? 48.756 18.736 13.606 1.00 12.02 108 THR A N 1
ATOM 805 C CA . THR A 1 108 ? 48.402 19.323 12.321 1.00 13.94 108 THR A CA 1
ATOM 806 C C . THR A 1 108 ? 47.277 20.357 12.497 1.00 13.62 108 THR A C 1
ATOM 807 O O . THR A 1 108 ? 47.302 21.408 11.853 1.00 14.33 108 THR A O 1
ATOM 811 N N . GLN A 1 109 ? 46.301 20.073 13.362 1.00 14.90 109 GLN A N 1
ATOM 812 C CA . GLN A 1 109 ? 45.208 21.032 13.580 1.00 16.79 109 GLN A CA 1
ATOM 813 C C . GLN A 1 109 ? 45.728 22.301 14.236 1.00 16.68 109 GLN A C 1
ATOM 814 O O . GLN A 1 109 ? 45.209 23.391 13.986 1.00 19.11 109 GLN A O 1
ATOM 820 N N . ILE A 1 110 ? 46.733 22.165 15.096 1.00 16.27 110 ILE A N 1
ATOM 821 C CA . ILE A 1 110 ? 47.285 23.339 15.761 1.00 15.58 110 ILE A CA 1
ATOM 822 C C . ILE A 1 110 ? 47.928 24.240 14.713 1.00 16.15 110 ILE A C 1
ATOM 823 O O . ILE A 1 110 ? 47.892 25.468 14.825 1.00 17.50 110 ILE A O 1
ATOM 828 N N . VAL A 1 111 ? 48.498 23.622 13.684 1.00 14.82 111 VAL A N 1
ATOM 829 C CA . VAL A 1 111 ? 49.108 24.371 12.591 1.00 14.70 111 VAL A CA 1
ATOM 830 C C . VAL A 1 111 ? 48.018 25.176 11.880 1.00 14.00 111 VAL A C 1
ATOM 831 O O . VAL A 1 111 ? 48.256 26.288 11.417 1.00 15.49 111 VAL A O 1
ATOM 835 N N . VAL A 1 112 ? 46.822 24.602 11.781 1.00 14.51 112 VAL A N 1
ATOM 836 C CA . VAL A 1 112 ? 45.719 25.304 11.137 1.00 14.04 112 VAL A CA 1
ATOM 837 C C . VAL A 1 112 ? 45.451 26.596 11.900 1.00 13.08 112 VAL A C 1
ATOM 838 O O . VAL A 1 112 ? 45.412 27.681 11.318 1.00 13.44 112 VAL A O 1
ATOM 842 N N . ILE A 1 113 ? 45.278 26.478 13.211 1.00 11.58 113 ILE A N 1
ATOM 843 C CA . ILE A 1 113 ? 45.005 27.647 14.034 1.00 11.86 113 ILE A CA 1
ATOM 844 C C . ILE A 1 113 ? 46.142 28.673 14.017 1.00 12.46 113 ILE A C 1
ATOM 845 O O . ILE A 1 113 ? 45.896 29.866 13.830 1.00 12.02 113 ILE A O 1
ATOM 850 N N . THR A 1 114 ? 47.382 28.228 14.215 1.00 12.38 114 THR A N 1
ATOM 851 C CA . THR A 1 114 ? 48.493 29.181 14.220 1.00 13.85 114 THR A CA 1
ATOM 852 C C . THR A 1 114 ? 48.619 29.887 12.863 1.00 13.67 114 THR A C 1
ATOM 853 O O . THR A 1 114 ? 48.946 31.077 12.805 1.00 13.03 114 THR A O 1
ATOM 857 N N . SER A 1 115 ? 48.347 29.164 11.775 1.00 13.69 115 SER A N 1
ATOM 858 C CA . SER A 1 115 ? 48.412 29.779 10.447 1.00 15.03 115 SER A CA 1
ATOM 859 C C . SER A 1 115 ? 47.315 30.846 10.346 1.00 15.91 115 SER A C 1
ATOM 860 O O . SER A 1 115 ? 47.516 31.916 9.765 1.00 17.48 115 SER A O 1
ATOM 863 N N . GLY A 1 116 ? 46.156 30.554 10.931 1.00 15.77 116 GLY A N 1
ATOM 864 C CA . GLY A 1 116 ? 45.055 31.500 10.899 1.00 15.16 116 GLY A CA 1
ATOM 865 C C . GLY A 1 116 ? 45.386 32.774 11.656 1.00 15.88 116 GLY A C 1
ATOM 866 O O . GLY A 1 116 ? 45.118 33.877 11.182 1.00 14.46 116 GLY A O 1
ATOM 867 N N . LEU A 1 117 ? 45.972 32.621 12.838 1.00 14.07 117 LEU A N 1
ATOM 868 C CA . LEU A 1 117 ? 46.340 33.767 13.655 1.00 15.21 117 LEU A CA 1
ATOM 869 C C . LEU A 1 117 ? 47.398 34.638 12.976 1.00 16.67 117 LEU A C 1
ATOM 870 O O . LEU A 1 117 ? 47.293 35.867 12.954 1.00 16.65 117 LEU A O 1
ATOM 875 N N . ILE A 1 118 ? 48.429 34.000 12.432 1.00 16.18 118 ILE A N 1
ATOM 876 C CA . ILE A 1 118 ? 49.485 34.740 11.753 1.00 16.21 118 ILE A CA 1
ATOM 877 C C . ILE A 1 118 ? 48.882 35.531 10.590 1.00 14.97 118 ILE A C 1
ATOM 878 O O . ILE A 1 118 ? 49.232 36.690 10.357 1.00 15.25 118 ILE A O 1
ATOM 883 N N . ALA A 1 119 ? 47.975 34.895 9.862 1.00 14.73 119 ALA A N 1
ATOM 884 C CA . ALA A 1 119 ? 47.320 35.548 8.740 1.00 15.82 119 ALA A CA 1
ATOM 885 C C . ALA A 1 119 ? 46.583 36.797 9.223 1.00 17.53 119 ALA A C 1
ATOM 886 O O . ALA A 1 119 ? 46.660 37.858 8.602 1.00 16.83 119 ALA A O 1
ATOM 888 N N . ASP A 1 120 ? 45.870 36.665 10.338 1.00 16.86 120 ASP A N 1
ATOM 889 C CA . ASP A 1 120 ? 45.108 37.779 10.901 1.00 18.65 120 ASP A CA 1
ATOM 890 C C . ASP A 1 120 ? 46.053 38.854 11.437 1.00 19.17 120 ASP A C 1
ATOM 891 O O . ASP A 1 120 ? 45.694 40.026 11.491 1.00 20.52 120 ASP A O 1
ATOM 896 N N . LEU A 1 121 ? 47.257 38.451 11.835 1.00 18.40 121 LEU A N 1
ATOM 897 C CA . LEU A 1 121 ? 48.240 39.399 12.355 1.00 21.00 121 LEU A CA 1
ATOM 898 C C . LEU A 1 121 ? 49.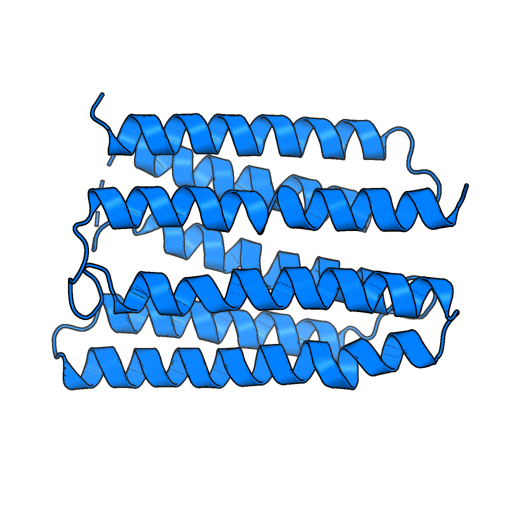066 40.027 11.239 1.00 21.38 121 LEU A C 1
ATOM 899 O O . LEU A 1 121 ? 49.835 40.950 11.484 1.00 21.11 121 LEU A O 1
ATOM 904 N N . SER A 1 122 ? 48.901 39.531 10.017 1.00 21.77 122 SER A N 1
ATOM 905 C CA . SER A 1 122 ? 49.671 40.033 8.884 1.00 22.09 122 SER A CA 1
ATOM 906 C C . SER A 1 122 ? 49.216 41.405 8.388 1.00 24.96 122 SER A C 1
ATOM 907 O O . SER A 1 122 ? 48.019 41.677 8.288 1.00 23.70 122 SER A O 1
ATOM 910 N N . GLU A 1 123 ? 50.180 42.267 8.077 1.00 26.82 123 GLU A N 1
ATOM 911 C CA . GLU A 1 123 ? 49.875 43.614 7.609 1.00 29.39 123 GLU A CA 1
ATOM 912 C C . GLU A 1 123 ? 49.663 43.675 6.099 1.00 28.31 123 GLU A C 1
ATOM 913 O O . GLU A 1 123 ? 48.887 44.492 5.614 1.00 28.43 123 GLU A O 1
ATOM 919 N N . ARG A 1 124 ? 50.365 42.816 5.365 1.00 27.37 124 ARG A N 1
ATOM 920 C CA . ARG A 1 124 ? 50.258 42.780 3.913 1.00 27.72 124 ARG A CA 1
ATOM 921 C C . ARG A 1 124 ? 49.227 41.746 3.471 1.00 27.10 124 ARG A C 1
ATOM 922 O O . ARG A 1 124 ? 49.271 40.592 3.896 1.00 25.33 124 ARG A O 1
ATOM 930 N N . ASP A 1 125 ? 48.296 42.171 2.618 1.00 25.88 125 ASP A N 1
ATOM 931 C CA . ASP A 1 125 ? 47.241 41.295 2.122 1.00 26.41 125 ASP A CA 1
ATOM 932 C C . ASP A 1 125 ? 47.717 40.012 1.449 1.00 25.26 125 ASP A C 1
ATOM 933 O O . ASP A 1 125 ? 47.149 38.950 1.696 1.00 25.52 125 ASP A O 1
ATOM 938 N N . TRP A 1 126 ? 48.743 40.087 0.601 1.00 23.93 126 TRP A N 1
ATOM 939 C CA . TRP A 1 126 ? 49.207 38.870 -0.059 1.00 23.45 126 TRP A CA 1
ATOM 940 C C . TRP A 1 126 ? 49.802 37.896 0.952 1.00 21.34 126 TRP A C 1
ATOM 941 O O . TRP A 1 126 ? 49.711 36.681 0.779 1.00 20.79 126 TRP A O 1
ATOM 952 N N . VAL A 1 127 ? 50.411 38.431 2.006 1.00 20.81 127 VAL A N 1
ATOM 953 C CA . VAL A 1 127 ? 50.992 37.601 3.057 1.00 18.84 127 VAL A CA 1
ATOM 954 C C . VAL A 1 127 ? 49.856 36.984 3.868 1.00 18.68 127 VAL A C 1
ATOM 955 O O . VAL A 1 127 ? 49.876 35.790 4.171 1.00 17.76 127 VAL A O 1
ATOM 959 N N . ARG A 1 128 ? 48.871 37.813 4.214 1.00 16.71 128 ARG A N 1
ATOM 960 C CA . ARG A 1 128 ? 47.713 37.364 4.981 1.00 18.27 128 ARG A CA 1
ATOM 961 C C . ARG A 1 128 ? 47.047 36.187 4.280 1.00 16.46 128 ARG A C 1
ATOM 962 O O . ARG A 1 128 ? 46.780 35.157 4.897 1.00 15.92 128 ARG A O 1
ATOM 970 N N . TYR A 1 129 ? 46.797 36.328 2.985 1.00 18.34 129 TYR A N 1
ATOM 971 C CA . TYR A 1 129 ? 46.130 35.263 2.259 1.00 20.01 129 TYR A CA 1
ATOM 972 C C . TYR A 1 129 ? 46.986 34.020 2.022 1.00 20.39 129 TYR A C 1
ATOM 973 O O . TYR A 1 129 ? 46.455 32.911 1.921 1.00 20.17 129 TYR A O 1
ATOM 982 N N . LEU A 1 130 ? 48.305 34.176 1.948 1.00 20.95 130 LEU A N 1
ATOM 983 C CA . LEU A 1 130 ? 49.151 32.997 1.770 1.00 20.35 130 LEU A CA 1
ATOM 984 C C . LEU A 1 130 ? 49.054 32.151 3.041 1.00 18.27 130 LEU A C 1
ATOM 985 O O . LEU A 1 130 ? 48.940 30.927 2.972 1.00 18.77 130 LEU A O 1
ATOM 990 N N . TRP A 1 131 ? 49.094 32.798 4.203 1.00 15.12 131 TRP A N 1
ATOM 991 C CA . TRP A 1 131 ? 48.980 32.057 5.457 1.00 15.74 131 TRP A CA 1
ATOM 992 C C . TRP A 1 131 ? 47.597 31.426 5.571 1.00 17.05 131 TRP A C 1
ATOM 993 O O . TRP A 1 131 ? 47.450 30.337 6.129 1.00 17.55 131 TRP A O 1
ATOM 1004 N N . TYR A 1 132 ? 46.581 32.118 5.058 1.00 16.79 132 TYR A N 1
ATOM 1005 C CA . TYR A 1 132 ? 45.225 31.578 5.085 1.00 17.86 132 TYR A CA 1
ATOM 1006 C C . TYR A 1 132 ? 45.265 30.277 4.289 1.00 18.59 132 TYR A C 1
ATOM 1007 O O . TYR A 1 132 ? 44.782 29.237 4.743 1.00 19.98 132 TYR A O 1
ATOM 1016 N N . ILE A 1 133 ? 45.855 30.345 3.098 1.00 18.92 133 ILE A N 1
ATOM 1017 C CA . ILE A 1 133 ? 45.973 29.174 2.236 1.00 19.23 133 ILE A CA 1
ATOM 1018 C C . ILE A 1 133 ? 46.741 28.063 2.947 1.00 18.37 133 ILE A C 1
ATOM 1019 O O . ILE A 1 133 ? 46.393 26.890 2.832 1.00 19.72 133 ILE A O 1
ATOM 1024 N N . CYS A 1 134 ? 47.785 28.429 3.682 1.00 18.23 134 CYS A N 1
ATOM 1025 C CA . CYS A 1 134 ? 48.566 27.433 4.403 1.00 18.13 134 CYS A CA 1
ATOM 1026 C C . CYS A 1 134 ? 47.645 26.721 5.399 1.00 17.57 134 CYS A C 1
ATOM 1027 O O . CYS A 1 134 ? 47.667 25.496 5.509 1.00 17.05 134 CYS A O 1
ATOM 1030 N N . GLY A 1 135 ? 46.829 27.498 6.109 1.00 15.52 135 GLY A N 1
ATOM 1031 C CA . GLY A 1 135 ? 45.911 26.921 7.071 1.00 14.51 135 GLY A CA 1
ATOM 1032 C C . GLY A 1 135 ? 44.932 25.965 6.411 1.00 15.04 135 GLY A C 1
ATOM 1033 O O . GLY A 1 135 ? 44.695 24.864 6.908 1.00 15.73 135 GLY A O 1
ATOM 1034 N N . VAL A 1 136 ? 44.372 26.379 5.279 1.00 14.01 136 VAL A N 1
ATOM 1035 C CA . VAL A 1 136 ? 43.412 25.554 4.550 1.00 15.13 136 VAL A CA 1
ATOM 1036 C C . VAL A 1 136 ? 44.064 24.238 4.139 1.00 14.65 136 VAL A C 1
ATOM 1037 O O . VAL A 1 136 ? 43.440 23.180 4.207 1.00 17.71 136 VAL A O 1
ATOM 1041 N N . CYS A 1 137 ? 45.320 24.300 3.706 1.00 16.12 137 CYS A N 1
ATOM 1042 C CA . CYS A 1 137 ? 46.023 23.080 3.318 1.00 16.51 137 CYS A CA 1
ATOM 1043 C C . CYS A 1 137 ? 46.170 22.138 4.520 1.00 14.57 137 CYS A C 1
ATOM 1044 O O . CYS A 1 137 ? 45.955 20.938 4.400 1.00 14.96 137 CYS A O 1
ATOM 1047 N N . ALA A 1 138 ? 46.528 22.677 5.680 1.00 14.48 138 ALA A N 1
ATOM 1048 C CA . ALA A 1 138 ? 46.678 21.836 6.862 1.00 14.73 138 ALA A CA 1
ATOM 1049 C C . ALA A 1 138 ? 45.303 21.279 7.226 1.00 14.39 138 ALA A C 1
ATOM 1050 O O . ALA A 1 138 ? 45.179 20.152 7.700 1.00 15.52 138 ALA A O 1
ATOM 1052 N N . PHE A 1 139 ? 44.274 22.090 7.010 1.00 13.74 139 PHE A N 1
ATOM 1053 C CA . PHE A 1 139 ? 42.906 21.689 7.312 1.00 15.05 139 PHE A CA 1
ATOM 1054 C C . PHE A 1 139 ? 42.486 20.544 6.387 1.00 14.99 139 PHE A C 1
ATOM 1055 O O . PHE A 1 139 ? 41.812 19.601 6.811 1.00 14.65 139 PHE A O 1
ATOM 1063 N N . LEU A 1 140 ? 42.897 20.617 5.124 1.00 14.19 140 LEU A N 1
ATOM 1064 C CA . LEU A 1 140 ? 42.566 19.558 4.171 1.00 15.27 140 LEU A CA 1
ATOM 1065 C C . LEU A 1 140 ? 43.242 18.256 4.603 1.00 14.05 140 LEU A C 1
ATOM 1066 O O . LEU A 1 140 ? 42.692 17.172 4.415 1.00 17.61 140 LEU A O 1
ATOM 1071 N N . ILE A 1 141 ? 44.435 18.364 5.183 1.00 13.29 141 ILE A N 1
ATOM 1072 C CA . ILE A 1 141 ? 45.143 17.175 5.650 1.00 13.79 141 ILE A CA 1
ATOM 1073 C C . ILE A 1 141 ? 44.328 16.578 6.786 1.00 13.67 141 ILE A C 1
ATOM 1074 O O . ILE A 1 141 ? 44.210 15.358 6.909 1.00 15.98 141 ILE A O 1
ATOM 1079 N N . ILE A 1 142 ? 43.763 17.446 7.621 1.00 13.61 142 ILE A N 1
ATOM 1080 C CA . ILE A 1 142 ? 42.929 16.993 8.725 1.00 13.83 142 ILE A CA 1
ATOM 1081 C C . ILE A 1 142 ? 41.708 16.244 8.183 1.00 14.67 142 ILE A C 1
ATOM 1082 O O . ILE A 1 142 ? 41.395 15.143 8.639 1.00 14.83 142 ILE A O 1
ATOM 1087 N N . LEU A 1 143 ? 41.021 16.834 7.207 1.00 13.88 143 LEU A N 1
ATOM 1088 C CA . LEU A 1 143 ? 39.848 16.181 6.641 1.00 15.76 143 LEU A CA 1
ATOM 1089 C C . LEU A 1 143 ? 40.234 14.840 6.035 1.00 16.14 143 LEU A C 1
ATOM 1090 O O . LEU A 1 143 ? 39.517 13.853 6.194 1.00 17.77 143 LEU A O 1
ATOM 1095 N N . TRP A 1 144 ? 41.370 14.796 5.348 1.00 17.29 144 TRP A N 1
ATOM 1096 C CA . TRP A 1 144 ? 41.825 13.545 4.752 1.00 19.17 144 TRP A CA 1
ATOM 1097 C C . TRP A 1 144 ? 42.010 12.508 5.860 1.00 19.21 144 TRP A C 1
ATOM 1098 O O . TRP A 1 144 ? 41.584 11.361 5.733 1.00 19.96 144 TRP A O 1
ATOM 1109 N N . GLY A 1 145 ? 42.648 12.933 6.947 1.00 18.85 145 GLY A N 1
ATOM 1110 C CA . GLY A 1 145 ? 42.904 12.050 8.069 1.00 18.04 145 GLY A CA 1
ATOM 1111 C C . GLY A 1 145 ? 41.681 11.425 8.719 1.00 17.73 145 GLY A C 1
ATOM 1112 O O . GLY A 1 145 ? 41.647 10.216 8.935 1.00 18.70 145 GLY A O 1
ATOM 1113 N N . ILE A 1 146 ? 40.675 12.237 9.032 1.00 17.65 146 ILE A N 1
ATOM 1114 C CA . ILE A 1 146 ? 39.474 11.721 9.675 1.00 16.49 146 ILE A CA 1
ATOM 1115 C C . ILE A 1 146 ? 38.587 10.915 8.727 1.00 18.94 146 ILE A C 1
ATOM 1116 O O . ILE A 1 146 ? 37.736 10.148 9.176 1.00 20.81 146 ILE A O 1
ATOM 1121 N N . TRP A 1 147 ? 38.796 11.069 7.421 1.00 19.88 147 TRP A N 1
ATOM 1122 C CA . TRP A 1 147 ? 37.998 10.332 6.442 1.00 20.41 147 TRP A CA 1
ATOM 1123 C C . TRP A 1 147 ? 38.674 9.080 5.895 1.00 21.40 147 TRP A C 1
ATOM 1124 O O . TRP A 1 147 ? 38.030 8.259 5.236 1.00 19.20 147 TRP A O 1
ATOM 1135 N N . ASN A 1 148 ? 39.965 8.921 6.169 1.00 21.64 148 ASN A N 1
ATOM 1136 C CA . ASN A 1 148 ? 40.667 7.753 5.668 1.00 23.78 148 ASN A CA 1
ATOM 1137 C C . ASN A 1 148 ? 41.340 6.900 6.752 1.00 24.26 148 ASN A C 1
ATOM 1138 O O . ASN A 1 148 ? 40.776 5.884 7.162 1.00 24.46 148 ASN A O 1
ATOM 1143 N N . PRO A 1 149 ? 42.528 7.298 7.248 1.00 24.91 149 PRO A N 1
ATOM 1144 C CA . PRO A 1 149 ? 43.152 6.460 8.281 1.00 25.34 149 PRO A CA 1
ATOM 1145 C C . PRO A 1 149 ? 42.313 6.293 9.548 1.00 26.12 149 PRO A C 1
ATOM 1146 O O . PRO A 1 149 ? 42.249 5.204 10.127 1.00 25.15 149 PRO A O 1
ATOM 1150 N N . LEU A 1 150 ? 41.662 7.369 9.976 1.00 25.67 150 LEU A N 1
ATOM 1151 C CA . LEU A 1 150 ? 40.834 7.308 11.173 1.00 25.04 150 LEU A CA 1
ATOM 1152 C C . LEU A 1 150 ? 39.571 6.501 10.886 1.00 24.82 150 LEU A C 1
ATOM 1153 O O . LEU A 1 150 ? 39.169 5.654 11.686 1.00 25.16 150 LEU A O 1
ATOM 1158 N N . ARG A 1 151 ? 38.953 6.760 9.737 1.00 24.21 151 ARG A N 1
ATOM 1159 C CA . ARG A 1 151 ? 37.734 6.058 9.358 1.00 25.27 151 ARG A CA 1
ATOM 1160 C C . ARG A 1 151 ? 37.994 4.563 9.172 1.00 24.72 151 ARG A C 1
ATOM 1161 O O . ARG A 1 151 ? 37.145 3.734 9.505 1.00 26.06 151 ARG A O 1
ATOM 1169 N N . ALA A 1 152 ? 39.168 4.224 8.645 1.00 24.06 152 ALA A N 1
ATOM 1170 C CA . ALA A 1 152 ? 39.537 2.829 8.412 1.00 24.16 152 ALA A CA 1
ATOM 1171 C C . ALA A 1 152 ? 39.582 2.038 9.716 1.00 25.35 152 ALA A C 1
ATOM 1172 O O . ALA A 1 152 ? 39.288 0.839 9.736 1.00 26.29 152 ALA A O 1
ATOM 1174 N N . LYS A 1 153 ? 39.956 2.712 10.801 1.00 24.12 153 LYS A N 1
ATOM 1175 C CA . LYS A 1 153 ? 40.019 2.074 12.114 1.00 23.82 153 LYS A CA 1
ATOM 1176 C C . LYS A 1 153 ? 38.668 1.463 12.482 1.00 23.42 153 LYS A C 1
ATOM 1177 O O . LYS A 1 153 ? 38.612 0.363 13.030 1.00 23.27 153 LYS A O 1
ATOM 1183 N N . THR A 1 154 ? 37.580 2.167 12.175 1.00 22.98 154 THR A N 1
ATOM 1184 C CA . THR A 1 154 ? 36.249 1.669 12.521 1.00 22.35 154 THR A CA 1
ATOM 1185 C C . THR A 1 154 ? 35.873 0.417 11.750 1.00 24.06 154 THR A C 1
ATOM 1186 O O . THR A 1 154 ? 35.135 -0.426 12.257 1.00 25.83 154 THR A O 1
ATOM 1190 N N . ARG A 1 155 ? 36.382 0.299 10.528 1.00 24.74 155 ARG A N 1
ATOM 1191 C CA . ARG A 1 155 ? 36.097 -0.860 9.688 1.00 25.85 155 ARG A CA 1
ATOM 1192 C C . ARG A 1 155 ? 36.704 -2.157 10.230 1.00 26.60 155 ARG A C 1
ATOM 1193 O O . ARG A 1 155 ? 36.395 -3.243 9.742 1.00 28.12 155 ARG A O 1
ATOM 1201 N N . THR A 1 156 ? 37.576 -2.043 11.227 1.00 25.69 156 THR A N 1
ATOM 1202 C CA . THR A 1 156 ? 38.170 -3.228 11.837 1.00 25.97 156 THR A CA 1
ATOM 1203 C C . THR A 1 156 ? 37.333 -3.574 13.069 1.00 25.88 156 THR A C 1
ATOM 1204 O O . THR A 1 156 ? 37.671 -4.479 13.832 1.00 25.77 156 THR A O 1
ATOM 1208 N N . GLN A 1 157 ? 36.241 -2.834 13.258 1.00 25.49 157 GLN A N 1
ATOM 1209 C CA . GLN A 1 157 ? 35.346 -3.049 14.386 1.00 25.20 157 GLN A CA 1
ATOM 1210 C C . GLN A 1 157 ? 33.915 -3.282 13.906 1.00 26.42 157 GLN A C 1
ATOM 1211 O O . GLN A 1 157 ? 33.676 -3.427 12.708 1.00 27.48 157 GLN A O 1
ATOM 1217 N N . SER A 1 158 ? 32.968 -3.318 14.838 1.00 26.19 158 SER A N 1
ATOM 1218 C CA . SER A 1 158 ? 31.568 -3.569 14.499 1.00 26.82 158 SER A CA 1
ATOM 1219 C C . SER A 1 158 ? 30.998 -2.570 13.500 1.00 27.86 158 SER A C 1
ATOM 1220 O O . SER A 1 158 ? 31.465 -1.435 13.407 1.00 28.92 158 SER A O 1
ATOM 1223 N N . SER A 1 159 ? 29.977 -2.990 12.758 1.00 26.89 159 SER A N 1
ATOM 1224 C CA . SER A 1 159 ? 29.364 -2.093 11.793 1.00 27.81 159 SER A CA 1
ATOM 1225 C C . SER A 1 159 ? 28.585 -1.029 12.558 1.00 26.71 159 SER A C 1
ATOM 1226 O O . SER A 1 159 ? 28.356 0.069 12.052 1.00 27.67 159 SER A O 1
ATOM 1229 N N . GLU A 1 160 ? 28.190 -1.347 13.788 1.00 25.80 160 GLU A N 1
ATOM 1230 C CA . GLU A 1 160 ? 27.460 -0.383 14.604 1.00 25.53 160 GLU A CA 1
ATOM 1231 C C . GLU A 1 160 ? 28.358 0.834 14.861 1.00 24.57 160 GLU A C 1
ATOM 1232 O O . GLU A 1 160 ? 27.936 1.978 14.678 1.00 23.15 160 GLU A O 1
ATOM 1238 N N . LEU A 1 161 ? 29.596 0.583 15.280 1.00 23.11 161 LEU A N 1
ATOM 1239 C CA . LEU A 1 161 ? 30.540 1.667 15.548 1.00 22.76 161 LEU A CA 1
ATOM 1240 C C . LEU A 1 161 ? 30.827 2.439 14.262 1.00 22.15 161 LEU A C 1
ATOM 1241 O O . LEU A 1 161 ? 30.814 3.672 14.247 1.00 21.13 161 LEU A O 1
ATOM 1246 N N . ALA A 1 162 ? 31.090 1.698 13.188 1.00 22.64 162 ALA A N 1
ATOM 1247 C CA . ALA A 1 162 ? 31.381 2.290 11.889 1.00 22.37 162 ALA A CA 1
ATOM 1248 C C . ALA A 1 162 ? 30.268 3.233 11.429 1.00 21.31 162 ALA A C 1
ATOM 1249 O O . ALA A 1 162 ? 30.540 4.312 10.906 1.00 21.75 162 ALA A O 1
ATOM 1251 N N . ASN A 1 163 ? 29.016 2.830 11.620 1.00 21.91 163 ASN A N 1
ATOM 1252 C CA . ASN A 1 163 ? 27.896 3.672 11.213 1.00 22.01 163 ASN A CA 1
ATOM 1253 C C . ASN A 1 163 ? 27.798 4.918 12.093 1.00 20.91 163 ASN A C 1
ATOM 1254 O O . ASN A 1 163 ? 27.474 5.999 11.605 1.00 21.53 163 ASN A O 1
ATOM 1259 N N . LEU A 1 164 ? 28.076 4.773 13.386 1.00 20.35 164 LEU A N 1
ATOM 1260 C CA . LEU A 1 164 ? 28.031 5.922 14.295 1.00 20.35 164 LEU A CA 1
ATOM 1261 C C . LEU A 1 164 ? 29.134 6.907 13.917 1.00 19.94 164 LEU A C 1
ATOM 1262 O O . LEU A 1 164 ? 28.905 8.116 13.825 1.00 19.58 164 LEU A O 1
ATOM 1267 N N . TYR A 1 165 ? 30.337 6.388 13.694 1.00 19.43 165 TYR A N 1
ATOM 1268 C CA . TYR A 1 165 ? 31.444 7.257 13.328 1.00 19.93 165 TYR A CA 1
ATOM 1269 C C . TYR A 1 165 ? 31.140 8.056 12.054 1.00 18.72 165 TYR A C 1
ATOM 1270 O O . TYR A 1 165 ? 31.402 9.252 11.994 1.00 19.05 165 TYR A O 1
ATOM 1279 N N . ASP A 1 166 ? 30.589 7.394 11.041 1.00 19.28 166 ASP A N 1
ATOM 1280 C CA . ASP A 1 166 ? 30.275 8.061 9.778 1.00 20.11 166 ASP A CA 1
ATOM 1281 C C . ASP A 1 166 ? 29.352 9.263 9.932 1.00 20.65 166 ASP A C 1
ATOM 1282 O O . ASP A 1 166 ? 29.512 10.272 9.243 1.00 21.19 166 ASP A O 1
ATOM 1287 N N . LYS A 1 167 ? 28.377 9.148 10.826 1.00 19.97 167 LYS A N 1
ATOM 1288 C CA . LYS A 1 167 ? 27.442 10.238 11.074 1.00 20.42 167 LYS A CA 1
ATOM 1289 C C . LYS A 1 167 ? 28.147 11.363 11.834 1.00 18.63 167 LYS A C 1
ATOM 1290 O O . LYS A 1 167 ? 27.934 12.539 11.552 1.00 17.96 167 LYS A O 1
ATOM 1296 N N . LEU A 1 168 ? 28.992 10.995 12.793 1.00 17.09 168 LEU A N 1
ATOM 1297 C CA . LEU A 1 168 ? 29.711 11.990 13.580 1.00 17.36 168 LEU A CA 1
ATOM 1298 C C . LEU A 1 168 ? 30.755 12.736 12.752 1.00 16.62 168 LEU A C 1
ATOM 1299 O O . LEU A 1 168 ? 30.841 13.959 12.823 1.00 17.26 168 LEU A O 1
ATOM 1304 N N . VAL A 1 169 ? 31.538 12.004 11.961 1.00 17.03 169 VAL A N 1
ATOM 1305 C CA . VAL A 1 169 ? 32.565 12.632 11.139 1.00 17.32 169 VAL A CA 1
ATOM 1306 C C . VAL A 1 169 ? 31.930 13.535 10.074 1.00 17.75 169 VAL A C 1
ATOM 1307 O O . VAL A 1 169 ? 32.522 14.532 9.655 1.00 19.68 169 VAL A O 1
ATOM 1311 N N . THR A 1 170 ? 30.715 13.198 9.648 1.00 18.10 170 THR A N 1
ATOM 1312 C CA . THR A 1 170 ? 30.014 14.009 8.654 1.00 16.34 170 THR A CA 1
ATOM 1313 C C . THR A 1 170 ? 29.608 15.332 9.300 1.00 15.91 170 THR A C 1
ATOM 1314 O O . THR A 1 170 ? 29.794 16.409 8.732 1.00 15.99 170 THR A O 1
ATOM 1318 N N . TYR A 1 171 ? 29.046 15.230 10.497 1.00 17.11 171 TYR A N 1
ATOM 1319 C CA . TYR A 1 171 ? 28.617 16.388 11.270 1.00 16.99 171 TYR A CA 1
ATOM 1320 C C . TYR A 1 171 ? 29.857 17.233 11.580 1.00 16.64 171 TYR A C 1
ATOM 1321 O O . TYR A 1 171 ? 29.848 18.460 11.481 1.00 18.65 171 TYR A O 1
ATOM 1330 N N . PHE A 1 172 ? 30.922 16.541 11.955 1.00 17.63 172 PHE A N 1
ATOM 1331 C CA . PHE A 1 172 ? 32.198 17.146 12.298 1.00 17.07 172 PHE A CA 1
ATOM 1332 C C . PHE A 1 172 ? 32.726 17.982 11.120 1.00 17.83 172 PHE A C 1
ATOM 1333 O O . PHE A 1 172 ? 33.040 19.165 11.268 1.00 19.25 172 PHE A O 1
ATOM 1341 N N . THR A 1 173 ? 32.807 17.350 9.953 1.00 16.88 173 THR A N 1
ATOM 1342 C CA . THR A 1 173 ? 33.300 17.976 8.724 1.00 17.61 173 THR A CA 1
ATOM 1343 C C . THR A 1 173 ? 32.509 19.196 8.257 1.00 16.60 173 THR A C 1
ATOM 1344 O O . THR A 1 173 ? 33.088 20.219 7.884 1.00 16.30 173 THR A O 1
ATOM 1348 N N . VAL A 1 174 ? 31.187 19.078 8.258 1.00 18.12 174 VAL A N 1
ATOM 1349 C CA . VAL A 1 174 ? 30.335 20.177 7.831 1.00 16.88 174 VAL A CA 1
ATOM 1350 C C . VAL A 1 174 ? 30.615 21.434 8.653 1.00 18.52 174 VAL A C 1
ATOM 1351 O O . VAL A 1 174 ? 30.887 22.499 8.096 1.00 18.29 174 VAL A O 1
ATOM 1355 N N . LEU A 1 175 ? 30.568 21.313 9.976 1.00 18.49 175 LEU A N 1
ATOM 1356 C CA . LEU A 1 175 ? 30.819 22.467 10.841 1.00 19.03 175 LEU A CA 1
ATOM 1357 C C . LEU A 1 175 ? 32.220 23.057 10.705 1.00 17.39 175 LEU A C 1
ATOM 1358 O O . LEU A 1 175 ? 32.383 24.272 10.649 1.00 16.73 175 LEU A O 1
ATOM 1363 N N . TRP A 1 176 ? 33.230 22.198 10.666 1.00 16.27 176 TRP A N 1
ATOM 1364 C CA . TRP A 1 176 ? 34.598 22.668 10.551 1.00 17.31 176 TRP A CA 1
ATOM 1365 C C . TRP A 1 176 ? 34.837 23.456 9.266 1.00 15.95 176 TRP A C 1
ATOM 1366 O O . TRP A 1 176 ? 35.601 24.415 9.261 1.00 16.95 176 TRP A O 1
ATOM 1377 N N . ILE A 1 177 ? 34.175 23.061 8.187 1.00 13.84 177 ILE A N 1
ATOM 1378 C CA . ILE A 1 177 ? 34.324 23.758 6.916 1.00 15.12 177 ILE A CA 1
ATOM 1379 C C . ILE A 1 177 ? 33.797 25.187 7.021 1.00 14.07 177 ILE A C 1
ATOM 1380 O O . ILE A 1 177 ? 34.279 26.085 6.337 1.00 15.71 177 ILE A O 1
ATOM 1385 N N . GLY A 1 178 ? 32.819 25.397 7.896 1.00 15.08 178 GLY A N 1
ATOM 1386 C CA . GLY A 1 178 ? 32.263 26.729 8.066 1.00 13.36 178 GLY A CA 1
ATOM 1387 C C . GLY A 1 178 ? 33.226 27.764 8.637 1.00 14.35 178 GLY A C 1
ATOM 1388 O O . GLY A 1 178 ? 33.113 28.955 8.333 1.00 14.11 178 GLY A O 1
ATOM 1389 N N . TYR A 1 179 ? 34.182 27.329 9.456 1.00 13.77 179 TYR A N 1
ATOM 1390 C CA . TYR A 1 179 ? 35.127 28.268 10.063 1.00 14.52 179 TYR A CA 1
ATOM 1391 C C . TYR A 1 179 ? 35.962 29.060 9.056 1.00 15.84 179 TYR A C 1
ATOM 1392 O O . TYR A 1 179 ? 35.995 30.293 9.112 1.00 16.88 179 TYR A O 1
ATOM 1401 N N . PRO A 1 180 ? 36.654 28.377 8.129 1.00 17.04 180 PRO A N 1
ATOM 1402 C CA . PRO A 1 180 ? 37.444 29.145 7.157 1.00 16.23 180 PRO A CA 1
ATOM 1403 C C . PRO A 1 180 ? 36.557 30.016 6.256 1.00 16.68 180 PRO A C 1
ATOM 1404 O O . PRO A 1 180 ? 37.006 31.017 5.691 1.00 16.54 180 PRO A O 1
ATOM 1408 N N . ILE A 1 181 ? 35.294 29.628 6.124 1.00 17.02 181 ILE A N 1
ATOM 1409 C CA . ILE A 1 181 ? 34.356 30.392 5.308 1.00 17.39 181 ILE A CA 1
ATOM 1410 C C . ILE A 1 181 ? 33.979 31.708 5.996 1.00 16.12 181 ILE A C 1
ATOM 1411 O O . ILE A 1 181 ? 34.052 32.776 5.390 1.00 16.95 181 ILE A O 1
ATOM 1416 N N . VAL A 1 182 ? 33.579 31.630 7.261 1.00 14.71 182 VAL A N 1
ATOM 1417 C CA . VAL A 1 182 ? 33.202 32.825 8.009 1.00 15.64 182 VAL A CA 1
ATOM 1418 C C . VAL A 1 182 ? 34.401 33.763 8.138 1.00 14.99 182 VAL A C 1
ATOM 1419 O O . VAL A 1 182 ? 34.264 34.988 8.039 1.00 17.09 182 VAL A O 1
ATOM 1423 N N . TRP A 1 183 ? 35.580 33.182 8.345 1.00 13.80 183 TRP A N 1
ATOM 1424 C CA . TRP A 1 183 ? 36.819 33.954 8.481 1.00 15.07 183 TRP A CA 1
ATOM 1425 C C . TRP A 1 183 ? 37.092 34.793 7.224 1.00 14.21 183 TRP A C 1
ATOM 1426 O O . TRP A 1 183 ? 37.345 35.995 7.317 1.00 14.70 183 TRP A O 1
ATOM 1437 N N . ILE A 1 184 ? 37.026 34.154 6.057 1.00 14.86 184 ILE A N 1
ATOM 1438 C CA . ILE A 1 184 ? 37.310 34.832 4.793 1.00 15.18 184 ILE A CA 1
ATOM 1439 C C . ILE A 1 184 ? 36.258 35.841 4.342 1.00 15.02 184 ILE A C 1
ATOM 1440 O O . ILE A 1 184 ? 36.585 36.805 3.647 1.00 17.10 184 ILE A O 1
ATOM 1445 N N . ILE A 1 185 ? 35.001 35.642 4.726 1.00 14.72 185 ILE A N 1
ATOM 1446 C CA . ILE A 1 185 ? 33.957 36.586 4.324 1.00 15.19 185 ILE A CA 1
ATOM 1447 C C . ILE A 1 185 ? 33.839 37.737 5.312 1.00 15.08 185 ILE A C 1
ATOM 1448 O O . ILE A 1 185 ? 33.269 38.781 4.995 1.00 13.39 185 ILE A O 1
ATOM 1453 N N . GLY A 1 186 ? 34.392 37.544 6.506 1.00 14.58 186 GLY A N 1
ATOM 1454 C CA . GLY A 1 186 ? 34.336 38.576 7.530 1.00 13.48 186 GLY A CA 1
ATOM 1455 C C . GLY A 1 186 ? 35.449 39.605 7.425 1.00 15.10 186 GLY A C 1
ATOM 1456 O O . GLY A 1 186 ? 36.161 39.641 6.418 1.00 15.29 186 GLY A O 1
ATOM 1457 N N . PRO A 1 187 ? 35.631 40.452 8.457 1.00 15.52 187 PRO A N 1
ATOM 1458 C CA . PRO A 1 187 ? 36.652 41.506 8.523 1.00 17.28 187 PRO A CA 1
ATOM 1459 C C . PRO A 1 187 ? 38.095 41.038 8.337 1.00 17.96 187 PRO A C 1
ATOM 1460 O O . PRO A 1 187 ? 38.942 41.799 7.872 1.00 17.30 187 PRO A O 1
ATOM 1464 N N . SER A 1 188 ? 38.385 39.797 8.715 1.00 18.01 188 SER A N 1
ATOM 1465 C CA . SER A 1 188 ? 39.741 39.279 8.562 1.00 19.22 188 SER A CA 1
ATOM 1466 C C . SER A 1 188 ? 40.004 38.949 7.093 1.00 19.17 188 SER A C 1
ATOM 1467 O O . SER A 1 188 ? 41.149 38.791 6.678 1.00 17.44 188 SER A O 1
ATOM 1470 N N . GLY A 1 189 ? 38.931 38.845 6.313 1.00 19.54 189 GLY A N 1
ATOM 1471 C CA . GLY A 1 189 ? 39.072 38.543 4.899 1.00 19.39 189 GLY A CA 1
ATOM 1472 C C . GLY A 1 189 ? 38.553 39.644 3.991 1.00 20.53 189 GLY A C 1
ATOM 1473 O O . GLY A 1 189 ? 39.003 40.785 4.069 1.00 21.04 189 GLY A O 1
ATOM 1474 N N . PHE A 1 190 ? 37.585 39.304 3.143 1.00 21.27 190 PHE A N 1
ATOM 1475 C CA . PHE A 1 190 ? 37.011 40.251 2.193 1.00 22.41 190 PHE A CA 1
ATOM 1476 C C . PHE A 1 190 ? 36.121 41.313 2.832 1.00 22.32 190 PHE A C 1
ATOM 1477 O O . PHE A 1 190 ? 35.822 42.33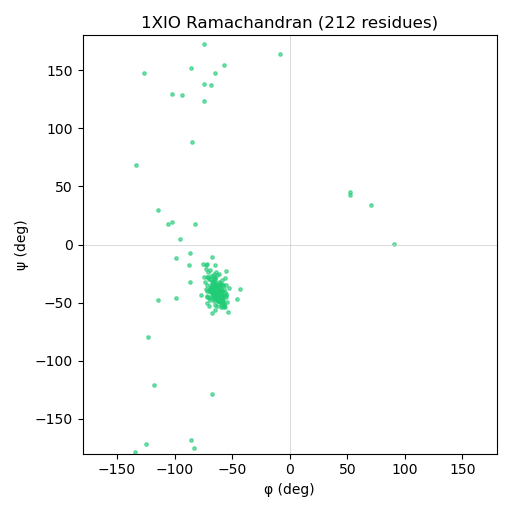1 2.211 1.00 22.76 190 PHE A O 1
ATOM 1485 N N . GLY A 1 191 ? 35.697 41.077 4.067 1.00 21.78 191 GLY A N 1
ATOM 1486 C CA . GLY A 1 191 ? 34.840 42.042 4.736 1.00 21.70 191 GLY A CA 1
ATOM 1487 C C . GLY A 1 191 ? 33.421 42.148 4.185 1.00 21.90 191 GLY A C 1
ATOM 1488 O O . GLY A 1 191 ? 32.847 43.239 4.169 1.00 22.01 191 GLY A O 1
ATOM 1489 N N . TRP A 1 192 ? 32.847 41.040 3.719 1.00 21.26 192 TRP A N 1
ATOM 1490 C CA . TRP A 1 192 ? 31.480 41.093 3.218 1.00 19.71 192 TRP A CA 1
ATOM 1491 C C . TRP A 1 192 ? 30.491 41.236 4.373 1.00 20.71 192 TRP A C 1
ATOM 1492 O O . TRP A 1 192 ? 29.356 41.673 4.178 1.00 20.61 192 TRP A O 1
ATOM 1503 N N . ILE A 1 193 ? 30.910 40.859 5.574 1.00 18.43 193 ILE A N 1
ATOM 1504 C CA . ILE A 1 193 ? 30.049 41.012 6.740 1.00 18.49 193 ILE A CA 1
ATOM 1505 C C . ILE A 1 193 ? 30.783 41.789 7.826 1.00 18.19 193 ILE A C 1
ATOM 1506 O O . ILE A 1 193 ? 32.008 41.698 7.954 1.00 16.86 193 ILE A O 1
ATOM 1511 N N . ASN A 1 194 ? 30.033 42.557 8.608 1.00 19.22 194 ASN A N 1
ATOM 1512 C CA . ASN A 1 194 ? 30.637 43.355 9.669 1.00 20.40 194 ASN A CA 1
ATOM 1513 C C . ASN A 1 194 ? 31.057 42.494 10.849 1.00 20.66 194 ASN A C 1
ATOM 1514 O O . ASN A 1 194 ? 30.744 41.303 10.910 1.00 20.33 194 ASN A O 1
ATOM 1519 N N . GLN A 1 195 ? 31.762 43.110 11.792 1.00 20.76 195 GLN A N 1
ATOM 1520 C CA . GLN A 1 195 ? 32.266 42.405 12.965 1.00 21.47 195 GLN A CA 1
ATOM 1521 C C . GLN A 1 195 ? 31.173 41.757 13.800 1.00 20.02 195 GLN A C 1
ATOM 1522 O O . GLN A 1 195 ? 31.336 40.648 14.307 1.00 20.06 195 GLN A O 1
ATOM 1528 N N . THR A 1 196 ? 30.055 42.455 13.947 1.00 19.41 196 THR A N 1
ATOM 1529 C CA . THR A 1 196 ? 28.947 41.943 14.742 1.00 19.53 196 THR A CA 1
ATOM 1530 C C . THR A 1 196 ? 28.372 40.649 14.165 1.00 18.76 196 THR A C 1
ATOM 1531 O O . THR A 1 196 ? 28.150 39.677 14.891 1.00 18.33 196 THR A O 1
ATOM 1535 N N . ILE A 1 197 ? 28.132 40.637 12.861 1.00 17.28 197 ILE A N 1
ATOM 1536 C CA . ILE A 1 197 ? 27.601 39.445 12.214 1.00 18.13 197 ILE A CA 1
ATOM 1537 C C . ILE A 1 197 ? 28.652 38.344 12.309 1.00 18.81 197 ILE A C 1
ATOM 1538 O O . ILE A 1 197 ? 28.332 37.172 12.528 1.00 20.05 197 ILE A O 1
ATOM 1543 N N . ASP A 1 198 ? 29.911 38.735 12.137 1.00 17.43 198 ASP A N 1
ATOM 1544 C CA . ASP A 1 198 ? 31.035 37.808 12.217 1.00 18.79 198 ASP A CA 1
ATOM 1545 C C . ASP A 1 198 ? 31.004 37.149 13.595 1.00 19.42 198 ASP A C 1
ATOM 1546 O O . ASP A 1 198 ? 31.081 35.927 13.716 1.00 18.20 198 ASP A O 1
ATOM 1551 N N . THR A 1 199 ? 30.883 37.977 14.633 1.00 18.62 199 THR A N 1
ATOM 1552 C CA . THR A 1 199 ? 30.839 37.497 16.013 1.00 19.43 199 THR A CA 1
ATOM 1553 C C . THR A 1 199 ? 29.679 36.525 16.222 1.00 20.04 199 THR A C 1
ATOM 1554 O O . THR A 1 199 ? 29.838 35.459 16.821 1.00 19.67 199 THR A O 1
ATOM 1558 N N . PHE A 1 200 ? 28.510 36.906 15.726 1.00 19.21 200 PHE A N 1
ATOM 1559 C CA . PHE A 1 200 ? 27.323 36.077 15.851 1.00 20.22 200 PHE A CA 1
ATOM 1560 C C . PHE A 1 200 ? 27.556 34.680 15.272 1.00 19.13 200 PHE A C 1
ATOM 1561 O O . PHE A 1 200 ? 27.194 33.670 15.884 1.00 19.46 200 PHE A O 1
ATOM 1569 N N . LEU A 1 201 ? 28.165 34.625 14.094 1.00 15.93 201 LEU A N 1
ATOM 1570 C CA . LEU A 1 201 ? 28.443 33.347 13.445 1.00 16.12 201 LEU A CA 1
ATOM 1571 C C . LEU A 1 201 ? 29.498 32.567 14.221 1.00 16.04 201 LEU A C 1
ATOM 1572 O O . LEU A 1 201 ? 29.446 31.338 14.281 1.00 15.69 201 LEU A O 1
ATOM 1577 N N . PHE A 1 202 ? 30.461 33.275 14.810 1.00 14.66 202 PHE A N 1
ATOM 1578 C CA . PHE A 1 202 ? 31.498 32.597 15.581 1.00 16.15 202 PHE A CA 1
ATOM 1579 C C . PHE A 1 202 ? 31.052 32.262 17.008 1.00 17.73 202 PHE A C 1
ATOM 1580 O O . PHE A 1 202 ? 31.876 31.995 17.884 1.00 17.88 202 PHE A O 1
ATOM 1588 N N . CYS A 1 203 ? 29.738 32.291 17.228 1.00 18.59 203 CYS A N 1
ATOM 1589 C CA . CYS A 1 203 ? 29.132 31.913 18.506 1.00 17.88 203 CYS A CA 1
ATOM 1590 C C . CYS A 1 203 ? 28.318 30.654 18.211 1.00 18.41 203 CYS A C 1
ATOM 1591 O O . CYS A 1 203 ? 28.400 29.660 18.934 1.00 16.14 203 CYS A O 1
ATOM 1594 N N . LEU A 1 204 ? 27.534 30.707 17.133 1.00 19.37 204 LEU A N 1
ATOM 1595 C CA . LEU A 1 204 ? 26.703 29.576 16.717 1.00 21.50 204 LEU A CA 1
ATOM 1596 C C . LEU A 1 204 ? 27.505 28.357 16.284 1.00 21.14 204 LEU A C 1
ATOM 1597 O O . LEU A 1 204 ? 27.250 27.247 16.754 1.00 20.85 204 LEU A O 1
ATOM 1602 N N . LEU A 1 205 ? 28.454 28.554 15.371 1.00 20.75 205 LEU A N 1
ATOM 1603 C CA . LEU A 1 205 ? 29.273 27.441 14.895 1.00 20.72 205 LEU A CA 1
ATOM 1604 C C . LEU A 1 205 ? 29.976 26.741 16.046 1.00 19.59 205 LEU A C 1
ATOM 1605 O O . LEU A 1 205 ? 29.873 25.528 16.196 1.00 19.78 205 LEU A O 1
ATOM 1610 N N . PRO A 1 206 ? 30.708 27.504 16.874 1.00 19.41 206 PRO A N 1
ATOM 1611 C CA . PRO A 1 206 ? 31.421 26.915 18.009 1.00 20.09 206 PRO A CA 1
ATOM 1612 C C . PRO A 1 206 ? 30.495 26.171 18.967 1.00 19.23 206 PRO A C 1
ATOM 1613 O O . PRO A 1 206 ? 30.881 25.154 19.539 1.00 20.19 206 PRO A O 1
ATOM 1617 N N . PHE A 1 207 ? 29.275 26.671 19.147 1.00 17.82 207 PHE A N 1
ATOM 1618 C CA . PHE A 1 207 ? 28.350 26.001 20.051 1.00 15.63 207 PHE A CA 1
ATOM 1619 C C . PHE A 1 207 ? 28.011 24.613 19.537 1.00 15.05 207 PHE A C 1
ATOM 1620 O O . PHE A 1 207 ? 27.981 23.647 20.299 1.00 14.50 207 PHE A O 1
ATOM 1628 N N . PHE A 1 208 ? 27.738 24.508 18.243 1.00 15.15 208 PHE A N 1
ATOM 1629 C CA . PHE A 1 208 ? 27.402 23.211 17.664 1.00 17.73 208 PHE A CA 1
ATOM 1630 C C . PHE A 1 208 ? 28.619 22.305 17.511 1.00 17.31 208 PHE A C 1
ATOM 1631 O O . PHE A 1 208 ? 28.495 21.079 17.558 1.00 17.71 208 PHE A O 1
ATOM 1639 N N . SER A 1 209 ? 29.788 22.917 17.344 1.00 17.09 209 SER A N 1
ATOM 1640 C CA . SER A 1 209 ? 31.038 22.184 17.177 1.00 20.29 209 SER A CA 1
ATOM 1641 C C . SER A 1 209 ? 31.542 21.623 18.494 1.00 20.29 209 SER A C 1
ATOM 1642 O O . SER A 1 209 ? 32.104 20.527 18.539 1.00 21.52 209 SER A O 1
ATOM 1645 N N A LYS A 1 210 ? 31.337 22.364 19.573 0.50 21.04 210 LYS A N 1
ATOM 1646 N N B LYS A 1 210 ? 31.367 22.407 19.554 0.50 19.96 210 LYS A N 1
ATOM 1647 C CA A LYS A 1 210 ? 31.789 21.911 20.878 0.50 20.52 210 LYS A CA 1
ATOM 1648 C CA B LYS A 1 210 ? 31.807 22.035 20.891 0.50 20.01 210 LYS A CA 1
ATOM 1649 C C A LYS A 1 210 ? 30.704 21.122 21.587 0.50 20.80 210 LYS A C 1
ATOM 1650 C C B LYS A 1 210 ? 30.749 21.174 21.594 0.50 19.56 210 LYS A C 1
ATOM 1651 O O A LYS A 1 210 ? 30.740 19.890 21.618 0.50 22.02 210 LYS A O 1
ATOM 1652 O O B LYS A 1 210 ? 30.855 19.947 21.631 0.50 19.55 210 LYS A O 1
ATOM 1663 N N . VAL A 1 211 ? 29.731 21.827 22.147 1.00 18.91 211 VAL A N 1
ATOM 1664 C CA . VAL A 1 211 ? 28.653 21.151 22.845 1.00 17.39 211 VAL A CA 1
ATOM 1665 C C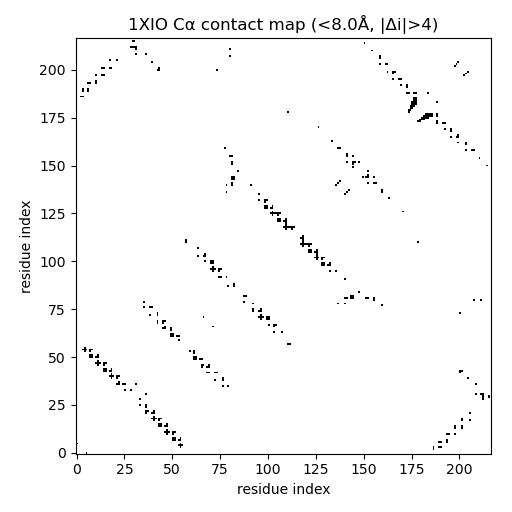 . VAL A 1 211 ? 27.849 20.227 21.931 1.00 17.46 211 VAL A C 1
ATOM 1666 O O . VAL A 1 211 ? 27.563 19.090 22.296 1.00 17.01 211 VAL A O 1
ATOM 1670 N N . GLY A 1 212 ? 27.489 20.719 20.747 1.00 18.84 212 GLY A N 1
ATOM 1671 C CA . GLY A 1 212 ? 26.723 19.912 19.812 1.00 16.77 212 GLY A CA 1
ATOM 1672 C C . GLY A 1 212 ? 27.390 18.594 19.442 1.00 17.70 212 GLY A C 1
ATOM 1673 O O . GLY A 1 212 ? 26.772 17.529 19.524 1.00 18.60 212 GLY A O 1
ATOM 1674 N N . PHE A 1 213 ? 28.652 18.656 19.035 1.00 17.03 213 PHE A N 1
ATOM 1675 C CA . PHE A 1 213 ? 29.375 17.451 18.657 1.00 17.28 213 PHE A CA 1
ATOM 1676 C C . PHE A 1 213 ? 29.498 16.445 19.798 1.00 16.00 213 PHE A C 1
ATOM 1677 O O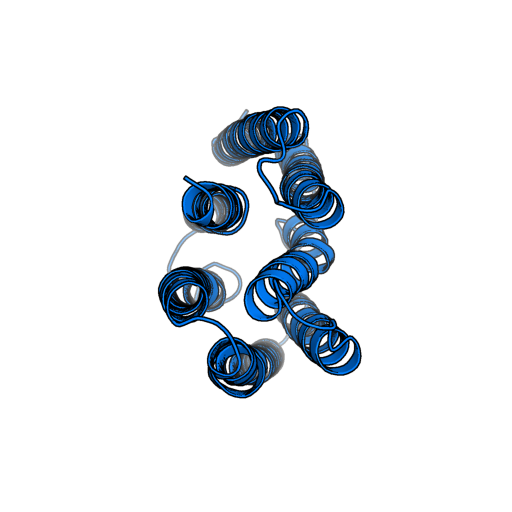 . PHE A 1 213 ? 29.235 15.260 19.614 1.00 16.40 213 PHE A O 1
ATOM 1685 N N . SER A 1 214 ? 29.911 16.917 20.968 1.00 15.80 214 SER A N 1
ATOM 1686 C CA . SER A 1 214 ? 30.092 16.045 22.121 1.00 17.24 214 SER A CA 1
ATOM 1687 C C . SER A 1 214 ? 28.781 15.430 22.594 1.00 16.78 214 SER A C 1
ATOM 1688 O O . SER A 1 214 ? 28.761 14.316 23.113 1.00 19.42 214 SER A O 1
ATOM 1691 N N . PHE A 1 215 ? 27.686 16.159 22.414 1.00 17.58 215 PHE A N 1
ATOM 1692 C CA . PHE A 1 215 ? 26.374 15.662 22.795 1.00 17.98 215 PHE A CA 1
ATOM 1693 C C . PHE A 1 215 ? 26.091 14.425 21.946 1.00 18.28 215 PHE A C 1
ATOM 1694 O O . PHE A 1 215 ? 25.766 13.357 22.465 1.00 17.61 215 PHE A O 1
ATOM 1702 N N . LEU A 1 216 ? 26.226 14.580 20.632 1.00 16.82 216 LEU A N 1
ATOM 1703 C CA . LEU A 1 216 ? 25.983 13.480 19.692 1.00 17.85 216 LEU A CA 1
ATOM 1704 C C . LEU A 1 216 ? 26.981 12.340 19.861 1.00 18.71 216 LEU A C 1
ATOM 1705 O O . LEU A 1 216 ? 26.642 11.170 19.679 1.00 18.34 216 LEU A O 1
ATOM 1710 N N . ASP A 1 217 ? 28.217 12.693 20.201 1.00 15.66 217 ASP A N 1
ATOM 1711 C CA . ASP A 1 217 ? 29.263 11.707 20.390 1.00 17.53 217 ASP A CA 1
ATOM 1712 C C . ASP A 1 217 ? 29.026 10.871 21.649 1.00 17.30 217 ASP A C 1
ATOM 1713 O O . ASP A 1 217 ? 29.014 9.640 21.592 1.00 17.04 217 ASP A O 1
ATOM 1718 N N . LEU A 1 218 ? 28.836 11.534 22.785 1.00 17.09 218 LEU A N 1
ATOM 1719 C CA . LEU A 1 218 ? 28.610 10.814 24.037 1.00 15.94 218 LEU A CA 1
ATOM 1720 C C . LEU A 1 218 ? 27.299 10.033 24.027 1.00 17.58 218 LEU A C 1
ATOM 1721 O O . LEU A 1 218 ? 27.279 8.855 24.380 1.00 18.61 218 LEU A O 1
ATOM 1726 N N . HIS A 1 219 ? 26.204 10.674 23.626 1.00 15.46 219 HIS A N 1
ATOM 1727 C CA . HIS A 1 219 ? 24.928 9.970 23.589 1.00 15.48 219 HIS A CA 1
ATOM 1728 C C . HIS A 1 219 ? 24.975 8.830 22.580 1.00 15.59 219 HIS A C 1
ATOM 1729 O O . HIS A 1 219 ? 24.388 7.773 22.808 1.00 17.34 219 HIS A O 1
ATOM 1736 N N . GLY A 1 220 ? 25.694 9.030 21.477 1.00 15.17 220 GLY A N 1
ATOM 1737 C CA . GLY A 1 220 ? 25.790 7.987 20.466 1.00 15.69 220 GLY A CA 1
ATOM 1738 C C . GLY A 1 220 ? 26.492 6.748 20.998 1.00 17.97 220 GLY A C 1
ATOM 1739 O O . GLY A 1 220 ? 26.063 5.623 20.737 1.00 18.36 220 GLY A O 1
ATOM 1740 N N . LEU A 1 221 ? 27.574 6.961 21.745 1.00 17.05 221 LEU A N 1
ATOM 1741 C CA . LEU A 1 221 ? 28.351 5.874 22.333 1.00 17.46 221 LEU A CA 1
ATOM 1742 C C . LEU A 1 221 ? 27.572 5.162 23.433 1.00 18.50 221 LEU A C 1
ATOM 1743 O O . LEU A 1 221 ? 27.653 3.939 23.578 1.00 20.12 221 LEU A O 1
ATOM 1748 N N . ARG A 1 222 ? 26.832 5.933 24.221 1.00 17.56 222 ARG A N 1
ATOM 1749 C CA . ARG A 1 222 ? 26.031 5.362 25.298 1.00 18.25 222 ARG A CA 1
ATOM 1750 C C . ARG A 1 222 ? 24.905 4.506 24.725 1.00 18.28 222 ARG A C 1
ATOM 1751 O O . ARG A 1 222 ? 24.666 3.393 25.190 1.00 18.83 222 ARG A O 1
ATOM 1759 N N . ASN A 1 223 ? 24.230 5.032 23.706 1.00 18.95 223 ASN A N 1
ATOM 1760 C CA . ASN A 1 223 ? 23.105 4.346 23.078 1.00 19.55 223 ASN A CA 1
ATOM 1761 C C . ASN A 1 223 ? 23.435 3.001 22.442 1.00 21.01 223 ASN A C 1
ATOM 1762 O O . ASN A 1 223 ? 22.558 2.149 22.297 1.00 22.61 223 ASN A O 1
ATOM 1767 N N . LEU A 1 224 ? 24.688 2.811 22.047 1.00 21.55 224 LEU A N 1
ATOM 1768 C CA . LEU A 1 224 ? 25.094 1.547 21.445 1.00 22.33 224 LEU A CA 1
ATOM 1769 C C . LEU A 1 224 ? 24.959 0.435 22.481 1.00 22.90 224 LEU A C 1
ATOM 1770 O O . LEU A 1 224 ? 24.930 -0.748 22.141 1.00 23.63 224 LEU A O 1
ATOM 1775 N N . ASN A 1 225 ? 24.873 0.832 23.747 1.00 22.79 225 ASN A N 1
ATOM 1776 C CA . ASN A 1 225 ? 24.763 -0.119 24.842 1.00 22.72 225 ASN A CA 1
ATOM 1777 C C . ASN A 1 225 ? 23.357 -0.288 25.420 1.00 23.23 225 ASN A C 1
ATOM 1778 O O . ASN A 1 225 ? 23.197 -0.763 26.548 1.00 22.82 225 ASN A O 1
ATOM 1783 N N . ASP A 1 226 ? 22.338 0.108 24.659 1.00 23.30 226 ASP A N 1
ATOM 1784 C CA . ASP A 1 226 ? 20.958 -0.058 25.122 1.00 25.11 226 ASP A CA 1
ATOM 1785 C C . ASP A 1 226 ? 20.675 -1.551 25.263 1.00 24.91 226 ASP A C 1
ATOM 1786 O O . ASP A 1 226 ? 19.923 -1.925 26.187 1.00 26.10 226 ASP A O 1
#

Nearest PDB structures (foldseek):
  1xio-assembly1_A  TM=1.005E+00  e=2.000E-29  Nostoc sp. PCC 7120 = FACHB-418
  4tl3-assembly1_B  TM=1.002E+00  e=1.215E-27  Nostoc sp. PCC 7120 = FACHB-418
  4tl3-assembly1_A  TM=1.003E+00  e=3.982E-27  Nostoc sp. PCC 7120 = FACHB-418
  1s8j-assembly1_A  TM=9.372E-01  e=6.802E-11  Halobacterium sp.
  1s8l-assembly1_A  TM=9.244E-01  e=1.074E-10  Halobacterium sp.

R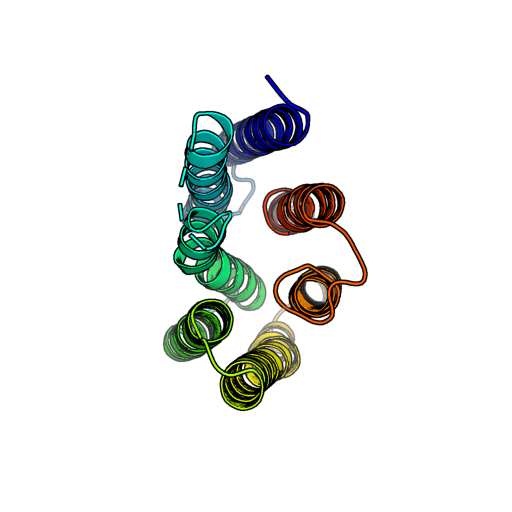adius of gyration: 17.51 Å; Cα contacts (8 Å, |Δi|>4): 249; chains: 1; bounding box: 30×50×37 Å

InterPro domains:
  IPR001425 Archaeal/bacterial/fungal rhodopsins [PF01036] (3-222)
  IPR001425 Archaeal/bacterial/fungal rhodopsins [PR00251] (36-56)
  IPR001425 Archaeal/bacterial/fungal rhodopsins [PR00251] (70-91)
  IPR001425 Archaeal/bacterial/fungal rhodopsins [PR00251] (127-148)
  IPR001425 Archaeal/bacterial/fungal rhodopsins [PR00251] (168-186)
  IPR001425 Archaeal/bacterial/fungal rhodopsins [PR00251] (200-218)
  IPR001425 Archaeal/bacterial/fungal rhodopsins [PTHR28286] (9-216)
  IPR001425 Archaeal/bacterial/fungal rhodopsins [SM01021] (4-236)
  IPR018229 Rhodopsin, retinal binding site [PS00950] (72-84)